Protein AF-A0A8S1KGY5-F1 (afdb_monomer_lite)

Structure (mmCIF, N/CA/C/O backbone):
data_AF-A0A8S1KGY5-F1
#
_entry.id   AF-A0A8S1KGY5-F1
#
loop_
_atom_site.group_PDB
_atom_site.id
_atom_site.type_symbol
_atom_site.label_atom_id
_atom_site.label_alt_id
_atom_site.label_comp_id
_atom_site.label_asym_id
_atom_site.label_entity_id
_atom_site.label_seq_id
_atom_site.pdbx_PDB_ins_code
_atom_site.Cartn_x
_atom_site.Cartn_y
_atom_site.Cartn_z
_atom_site.occupancy
_atom_site.B_iso_or_equiv
_atom_site.auth_seq_id
_atom_site.auth_comp_id
_atom_site.auth_asym_id
_atom_site.auth_atom_id
_atom_site.pdbx_PDB_model_num
ATOM 1 N N . MET A 1 1 ? 31.108 11.910 4.383 1.00 46.81 1 MET A N 1
ATOM 2 C CA . MET A 1 1 ? 29.979 11.055 3.967 1.00 46.81 1 MET A CA 1
ATOM 3 C C . MET A 1 1 ? 28.723 11.889 4.147 1.00 46.81 1 MET A C 1
ATOM 5 O O . MET A 1 1 ? 28.202 11.974 5.248 1.00 46.81 1 MET A O 1
ATOM 9 N N . ILE A 1 2 ? 28.372 12.668 3.127 1.00 49.44 2 ILE A N 1
ATOM 10 C CA . ILE A 1 2 ? 27.183 13.524 3.154 1.00 49.44 2 ILE A CA 1
ATOM 11 C C . ILE A 1 2 ? 26.021 12.584 2.845 1.00 49.44 2 ILE A C 1
ATOM 13 O O . ILE A 1 2 ? 26.059 11.939 1.800 1.00 49.44 2 ILE A O 1
ATOM 17 N N . LEU A 1 3 ? 25.053 12.441 3.755 1.00 56.22 3 LEU A N 1
ATOM 18 C CA . LEU A 1 3 ? 23.776 11.836 3.383 1.00 56.22 3 LEU A CA 1
ATOM 19 C C . LEU A 1 3 ? 23.214 12.698 2.248 1.00 56.22 3 LEU A C 1
ATOM 21 O O . LEU A 1 3 ? 22.918 13.874 2.463 1.00 56.22 3 LEU A O 1
ATOM 25 N N . ASP A 1 4 ? 23.129 12.143 1.044 1.00 78.19 4 ASP A N 1
ATOM 26 C CA . ASP A 1 4 ? 22.396 12.792 -0.035 1.00 78.19 4 ASP A CA 1
ATOM 27 C C . ASP A 1 4 ? 20.913 12.956 0.362 1.00 78.19 4 ASP A C 1
ATOM 29 O O . ASP A 1 4 ? 20.394 12.319 1.287 1.00 78.19 4 ASP A O 1
ATOM 33 N N . GLN A 1 5 ? 20.230 13.882 -0.308 1.00 77.81 5 GLN A N 1
ATOM 34 C CA . GLN A 1 5 ? 18.831 14.211 -0.030 1.00 77.81 5 GLN A CA 1
ATOM 35 C C . GLN A 1 5 ? 17.913 12.976 -0.102 1.00 77.81 5 GLN A C 1
ATOM 37 O O . GLN A 1 5 ? 16.946 12.882 0.653 1.00 77.81 5 GLN A O 1
ATOM 42 N N . GLU A 1 6 ? 18.237 12.016 -0.968 1.00 78.62 6 GLU A N 1
ATOM 43 C CA . GLU A 1 6 ? 17.490 10.771 -1.149 1.00 78.62 6 GLU A CA 1
ATOM 44 C C . GLU A 1 6 ? 17.555 9.882 0.106 1.00 78.62 6 GLU A C 1
ATOM 46 O O . GLU A 1 6 ? 16.520 9.417 0.596 1.00 78.62 6 GLU A O 1
ATOM 51 N N . ASN A 1 7 ? 18.744 9.719 0.692 1.00 79.44 7 ASN A N 1
ATOM 52 C CA . ASN A 1 7 ? 18.941 8.971 1.932 1.00 79.44 7 ASN A CA 1
ATOM 53 C C . ASN A 1 7 ? 18.272 9.646 3.140 1.00 79.44 7 ASN A C 1
ATOM 55 O O . ASN A 1 7 ? 17.769 8.956 4.029 1.00 79.44 7 ASN A O 1
ATOM 59 N N . LEU A 1 8 ? 18.218 10.984 3.174 1.00 84.62 8 LEU A N 1
ATOM 60 C CA . LEU A 1 8 ? 17.507 11.721 4.228 1.00 84.62 8 LEU A CA 1
ATOM 61 C C . LEU A 1 8 ? 15.996 11.484 4.179 1.00 84.62 8 LEU A C 1
ATOM 63 O O . LEU A 1 8 ? 15.374 11.334 5.231 1.00 84.62 8 LEU A O 1
ATOM 67 N N . ILE A 1 9 ? 15.408 11.421 2.981 1.00 84.62 9 ILE A N 1
ATOM 68 C CA . ILE A 1 9 ? 13.977 11.136 2.819 1.00 84.62 9 ILE A CA 1
ATOM 69 C C . ILE A 1 9 ? 13.676 9.719 3.307 1.00 84.62 9 ILE A C 1
ATOM 71 O O . ILE A 1 9 ? 12.795 9.546 4.145 1.00 84.62 9 ILE A O 1
ATOM 75 N N . ILE A 1 10 ? 14.440 8.715 2.868 1.00 85.69 10 ILE A N 1
ATOM 76 C CA . ILE A 1 10 ? 14.255 7.329 3.332 1.00 85.69 10 ILE A CA 1
ATOM 77 C C . ILE A 1 10 ? 14.367 7.256 4.856 1.00 85.69 10 ILE A C 1
ATOM 79 O O . ILE A 1 10 ? 13.501 6.681 5.517 1.00 85.69 10 ILE A O 1
ATOM 83 N N . LEU A 1 11 ? 15.396 7.886 5.431 1.00 86.06 11 LEU A N 1
ATOM 84 C CA . LEU A 1 11 ? 15.586 7.927 6.876 1.00 86.06 11 LEU A CA 1
ATOM 85 C C . LEU A 1 11 ? 14.394 8.580 7.588 1.00 86.06 11 LEU A C 1
ATOM 87 O O . LEU A 1 11 ? 13.951 8.063 8.611 1.00 86.06 11 LEU A O 1
ATOM 91 N N . ALA A 1 12 ? 13.833 9.664 7.047 1.00 87.81 12 ALA A N 1
ATOM 92 C CA . ALA A 1 12 ? 12.642 10.296 7.604 1.00 87.81 12 ALA A CA 1
ATOM 93 C C . ALA A 1 12 ? 11.444 9.332 7.625 1.00 87.81 12 ALA A C 1
ATOM 95 O O . ALA A 1 12 ? 10.772 9.226 8.649 1.00 87.81 12 ALA A O 1
ATOM 96 N N . PHE A 1 13 ? 11.213 8.565 6.556 1.00 89.06 13 PHE A N 1
ATOM 97 C CA . PHE A 1 13 ? 10.141 7.560 6.512 1.00 89.06 13 PHE A CA 1
ATOM 98 C C . PHE A 1 13 ? 10.373 6.408 7.499 1.00 89.06 13 PHE A C 1
ATOM 100 O O . PHE A 1 13 ? 9.427 5.967 8.163 1.00 89.06 13 PHE A O 1
ATOM 107 N N . ILE A 1 14 ? 11.623 5.966 7.676 1.00 88.56 14 ILE A N 1
ATOM 108 C CA . ILE A 1 14 ? 11.993 4.998 8.721 1.00 88.56 14 ILE A CA 1
ATOM 109 C C . ILE A 1 14 ? 11.666 5.572 10.101 1.00 88.56 14 ILE A C 1
ATOM 111 O O . ILE A 1 14 ? 10.956 4.933 10.876 1.00 88.56 14 ILE A O 1
ATOM 115 N N . VAL A 1 15 ? 12.121 6.790 10.400 1.00 89.06 15 VAL A N 1
ATOM 116 C CA . VAL A 1 15 ? 11.892 7.453 11.692 1.00 89.06 15 VAL A CA 1
ATOM 117 C C . VAL A 1 15 ? 10.399 7.642 11.961 1.00 89.06 15 VAL A C 1
ATOM 119 O O . VAL A 1 15 ? 9.935 7.312 13.051 1.00 89.06 15 VAL A O 1
ATOM 122 N N . VAL A 1 16 ? 9.621 8.093 10.973 1.00 87.50 16 VAL A N 1
ATOM 123 C CA . VAL A 1 16 ? 8.159 8.206 11.090 1.00 87.50 16 VAL A CA 1
ATOM 124 C C . VAL A 1 16 ? 7.535 6.836 11.371 1.00 87.50 16 VAL A C 1
ATOM 126 O O . VAL A 1 16 ? 6.688 6.717 12.254 1.00 87.50 16 VAL A O 1
ATOM 129 N N . SER A 1 17 ? 7.995 5.776 10.701 1.00 87.62 17 SER A N 1
ATOM 130 C CA . SER A 1 17 ? 7.499 4.409 10.915 1.00 87.62 17 SER A CA 1
ATOM 131 C C . SER A 1 17 ? 7.758 3.892 12.333 1.00 87.62 17 SER A C 1
ATOM 133 O O . SER A 1 17 ? 6.934 3.144 12.866 1.00 87.62 17 SER A O 1
ATOM 135 N N . LEU A 1 18 ? 8.843 4.325 12.990 1.00 88.75 18 LEU A N 1
ATOM 136 C CA . LEU A 1 18 ? 9.148 3.939 14.374 1.00 88.75 18 LEU A CA 1
ATOM 137 C C . LEU A 1 18 ? 8.058 4.375 15.364 1.00 88.75 18 LEU A C 1
ATOM 139 O O . LEU A 1 18 ? 7.799 3.664 16.338 1.00 88.75 18 LEU A O 1
ATOM 143 N N . PHE A 1 19 ? 7.340 5.469 15.086 1.00 87.06 19 PHE A N 1
ATOM 144 C CA . PHE A 1 19 ? 6.196 5.884 15.904 1.00 87.06 19 PHE A CA 1
ATOM 145 C C . PHE A 1 19 ? 5.045 4.872 15.870 1.00 87.06 19 PHE A C 1
ATOM 147 O O . PHE A 1 19 ? 4.219 4.864 16.787 1.00 87.06 19 PHE A O 1
ATOM 154 N N . PHE A 1 20 ? 4.998 3.991 14.867 1.00 88.06 20 PHE A N 1
ATOM 155 C CA . PHE A 1 20 ? 3.892 3.071 14.618 1.00 88.06 20 PHE A CA 1
ATOM 156 C C . PHE A 1 20 ? 4.204 1.595 14.923 1.00 88.06 20 PHE A C 1
ATOM 158 O O . PHE A 1 20 ? 3.299 0.774 14.806 1.00 88.06 20 PHE A O 1
ATOM 165 N N . VAL A 1 21 ? 5.409 1.246 15.392 1.00 84.25 21 VAL A N 1
ATOM 166 C CA . VAL A 1 21 ? 5.879 -0.152 15.569 1.00 84.25 21 VAL A CA 1
ATOM 167 C C . VAL A 1 21 ? 5.030 -1.001 16.527 1.00 84.25 21 VAL A C 1
ATOM 169 O O . VAL A 1 21 ? 4.970 -2.214 16.371 1.00 84.25 21 VAL A O 1
ATOM 172 N N . LYS A 1 22 ? 4.350 -0.404 17.514 1.00 88.38 22 LYS A N 1
ATOM 173 C CA . LYS A 1 22 ? 3.515 -1.128 18.497 1.00 88.38 22 LYS A CA 1
ATOM 174 C C . LYS A 1 22 ? 2.028 -1.050 18.143 1.00 88.38 22 LYS A C 1
ATOM 176 O O . LYS A 1 22 ? 1.241 -0.407 18.839 1.00 88.38 22 LYS A O 1
ATOM 181 N N . GLY A 1 23 ? 1.672 -1.669 17.026 1.00 88.62 23 GLY A N 1
ATOM 182 C CA . GLY A 1 23 ? 0.314 -1.727 16.499 1.00 88.62 23 GLY A CA 1
ATOM 183 C C . GLY A 1 23 ? -0.610 -2.714 17.223 1.00 88.62 23 GLY A C 1
ATOM 184 O O . GLY A 1 23 ? -0.150 -3.768 17.661 1.00 88.62 23 GLY A O 1
ATOM 185 N N . PRO A 1 24 ? -1.921 -2.417 17.328 1.00 93.38 24 PRO A N 1
ATOM 186 C CA . PRO A 1 24 ? -2.897 -3.281 17.995 1.00 93.38 24 PRO A CA 1
ATOM 187 C C . PRO A 1 24 ? -3.320 -4.522 17.189 1.00 93.38 24 PRO A C 1
ATOM 189 O O . PRO A 1 24 ? -3.939 -5.415 17.760 1.00 93.38 24 PRO A O 1
ATOM 192 N N . SER A 1 25 ? -3.071 -4.580 15.875 1.00 94.19 25 SER A N 1
ATOM 193 C CA . SER A 1 25 ? -3.550 -5.673 15.015 1.00 94.19 25 SER A CA 1
ATOM 194 C C . SER A 1 25 ? -2.798 -5.758 13.683 1.00 94.19 25 SER A C 1
ATOM 196 O O . SER A 1 25 ? -2.134 -4.811 13.269 1.00 94.19 25 SER A O 1
ATOM 198 N N . ILE A 1 26 ? -2.955 -6.876 12.964 1.00 94.75 26 ILE A N 1
ATOM 199 C CA . ILE A 1 26 ? -2.437 -7.040 11.592 1.00 94.75 26 ILE A CA 1
ATOM 200 C C . ILE A 1 26 ? -3.061 -6.010 10.637 1.00 94.75 26 ILE A C 1
ATOM 202 O O . ILE A 1 26 ? -2.356 -5.421 9.824 1.00 94.75 26 ILE A O 1
ATOM 206 N N . SER A 1 27 ? -4.363 -5.740 10.786 1.00 96.50 27 SER A N 1
ATOM 207 C CA . SER A 1 27 ? -5.077 -4.694 10.036 1.00 96.50 27 SER A CA 1
ATOM 208 C C . SER A 1 27 ? -4.398 -3.330 10.185 1.00 96.50 27 SER A C 1
ATOM 210 O O . SER A 1 27 ? -4.158 -2.646 9.196 1.00 96.50 27 SER A O 1
ATOM 212 N N . TYR A 1 28 ? -3.990 -2.970 11.402 1.00 97.31 28 TYR A N 1
ATOM 213 C CA . TYR A 1 28 ? -3.259 -1.729 11.636 1.00 97.31 28 TYR A CA 1
ATOM 214 C C . TYR A 1 28 ? -1.941 -1.666 10.856 1.00 97.31 28 TYR A C 1
ATOM 216 O O . TYR A 1 28 ? -1.643 -0.642 10.244 1.00 97.31 28 TYR A O 1
ATOM 224 N N . TYR A 1 29 ? -1.159 -2.750 10.837 1.00 96.62 29 TYR A N 1
ATOM 225 C CA . TYR A 1 29 ? 0.107 -2.759 10.102 1.00 96.62 29 TYR A CA 1
ATOM 226 C C . TYR A 1 29 ? -0.107 -2.711 8.590 1.00 96.62 29 TYR A C 1
ATOM 228 O O . TYR A 1 29 ? 0.658 -2.035 7.908 1.00 96.62 29 TYR A O 1
ATOM 236 N N . TRP A 1 30 ? -1.170 -3.343 8.075 1.00 97.69 30 TRP A N 1
ATOM 237 C CA . TRP A 1 30 ? -1.567 -3.212 6.671 1.00 97.69 30 TRP A CA 1
ATOM 238 C C . TRP A 1 30 ? -1.760 -1.743 6.288 1.00 97.69 30 TRP A C 1
ATOM 240 O O . TRP A 1 30 ? -1.153 -1.278 5.325 1.00 97.69 30 TRP A O 1
ATOM 250 N N . PHE A 1 31 ? -2.543 -0.998 7.073 1.00 98.19 31 PHE A N 1
ATOM 251 C CA . PHE A 1 31 ? -2.793 0.418 6.813 1.00 98.19 31 PHE A CA 1
ATOM 252 C C . PHE A 1 31 ? -1.550 1.292 7.028 1.00 98.19 31 PHE A C 1
ATOM 254 O O . PHE A 1 31 ? -1.323 2.214 6.256 1.00 98.19 31 PHE A O 1
ATOM 261 N N . ILE A 1 32 ? -0.690 1.003 8.006 1.00 97.25 32 ILE A N 1
ATOM 262 C CA . ILE A 1 32 ? 0.557 1.767 8.179 1.00 97.25 32 ILE A CA 1
ATOM 263 C C . ILE A 1 32 ? 1.530 1.554 7.020 1.00 97.25 32 ILE A C 1
ATOM 265 O O . ILE A 1 32 ? 2.057 2.531 6.490 1.00 97.25 32 ILE A O 1
ATOM 269 N N . ILE A 1 33 ? 1.753 0.304 6.610 1.00 96.31 33 ILE A N 1
ATOM 270 C CA . ILE A 1 33 ? 2.662 -0.010 5.503 1.00 96.31 33 ILE A CA 1
ATOM 271 C C . ILE A 1 33 ? 2.128 0.604 4.209 1.00 96.31 33 ILE A C 1
ATOM 273 O O . ILE A 1 33 ? 2.868 1.305 3.524 1.00 96.31 33 ILE A O 1
ATOM 277 N N . ASN A 1 34 ? 0.838 0.424 3.914 1.00 98.00 34 ASN A N 1
ATOM 278 C CA . ASN A 1 34 ? 0.235 1.011 2.721 1.00 9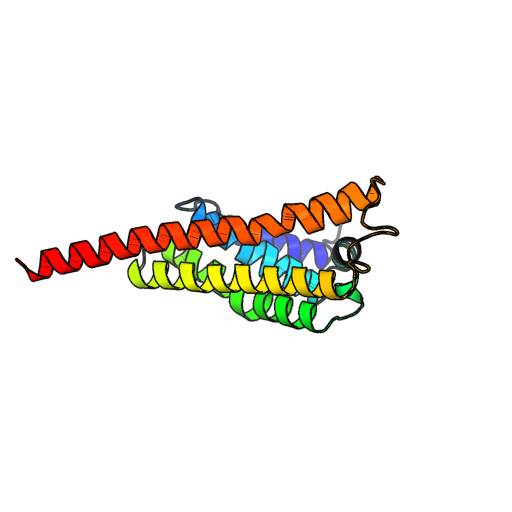8.00 34 ASN A CA 1
ATOM 279 C C . ASN A 1 34 ? 0.242 2.537 2.756 1.00 98.00 34 ASN A C 1
ATOM 281 O O . ASN A 1 34 ? 0.581 3.170 1.767 1.00 98.00 34 ASN A O 1
ATOM 285 N N . GLY A 1 35 ? -0.090 3.129 3.902 1.00 97.75 35 GLY A N 1
ATOM 286 C CA . GLY A 1 35 ? -0.147 4.573 4.050 1.00 97.75 35 GLY A CA 1
ATOM 287 C C . GLY A 1 35 ? 1.211 5.235 3.852 1.00 97.75 35 GLY A C 1
ATOM 288 O O . GLY A 1 35 ? 1.345 6.135 3.035 1.00 97.75 35 GLY A O 1
ATOM 289 N N . ILE A 1 36 ? 2.220 4.784 4.598 1.00 96.38 36 ILE A N 1
ATOM 290 C CA . ILE A 1 36 ? 3.535 5.429 4.640 1.00 96.38 36 ILE A CA 1
ATOM 291 C C . ILE A 1 36 ? 4.402 4.989 3.457 1.00 96.38 36 ILE A C 1
ATOM 293 O O . ILE A 1 36 ? 4.924 5.830 2.730 1.00 96.38 36 ILE A O 1
ATOM 297 N N . TRP A 1 37 ? 4.571 3.681 3.269 1.00 96.00 37 TRP A N 1
ATOM 298 C CA . TRP A 1 37 ? 5.581 3.150 2.355 1.00 96.00 37 TRP A CA 1
ATOM 299 C C . TRP A 1 37 ? 5.071 2.971 0.935 1.00 96.00 37 TRP A C 1
ATOM 301 O O . TRP A 1 37 ? 5.799 3.281 0.004 1.00 96.00 37 TRP A O 1
ATOM 311 N N . ILE A 1 38 ? 3.845 2.488 0.757 1.00 97.00 38 ILE A N 1
ATOM 312 C CA . ILE A 1 38 ? 3.328 2.198 -0.584 1.00 97.00 38 ILE A CA 1
ATOM 313 C C . ILE A 1 38 ? 2.776 3.478 -1.215 1.00 97.00 38 ILE A C 1
ATOM 315 O O . ILE A 1 38 ? 3.434 4.080 -2.051 1.00 97.00 38 ILE A O 1
ATOM 319 N N . HIS A 1 39 ? 1.644 3.976 -0.721 1.00 97.88 39 HIS A N 1
ATOM 320 C CA . HIS A 1 39 ? 0.898 5.058 -1.360 1.00 97.88 39 HIS A CA 1
ATOM 321 C C . HIS A 1 39 ? 1.618 6.410 -1.330 1.00 97.88 39 HIS A C 1
ATOM 323 O O . HIS A 1 39 ? 1.656 7.117 -2.335 1.00 97.88 39 HIS A O 1
ATOM 329 N N . ILE A 1 40 ? 2.189 6.796 -0.182 1.00 97.69 40 ILE A N 1
ATOM 330 C CA . ILE A 1 40 ? 2.905 8.074 -0.090 1.00 97.69 40 ILE A CA 1
ATOM 331 C C . ILE A 1 40 ? 4.297 7.928 -0.693 1.00 97.69 40 ILE A C 1
ATOM 333 O O . ILE A 1 40 ? 4.625 8.668 -1.613 1.00 97.69 40 ILE A O 1
ATOM 337 N N . TYR A 1 41 ? 5.127 7.013 -0.187 1.00 95.94 41 TYR A N 1
ATOM 338 C CA . TYR A 1 41 ? 6.526 6.963 -0.603 1.00 95.94 41 TYR A CA 1
ATOM 339 C C . TYR A 1 41 ? 6.728 6.373 -2.003 1.00 95.94 41 TYR A C 1
ATOM 341 O O . TYR A 1 41 ? 7.237 7.080 -2.870 1.00 95.94 41 TYR A O 1
ATOM 349 N N . LEU A 1 42 ? 6.356 5.110 -2.235 1.00 95.25 42 LEU A N 1
ATOM 350 C CA . LEU A 1 42 ? 6.636 4.428 -3.502 1.00 95.25 42 LEU A CA 1
ATOM 351 C C . LEU A 1 42 ? 5.771 4.950 -4.655 1.00 95.25 42 LEU A C 1
ATOM 353 O O . LEU A 1 42 ? 6.318 5.396 -5.655 1.00 95.25 42 LEU A O 1
ATOM 357 N N . ASP A 1 43 ? 4.450 4.970 -4.526 1.00 96.12 43 ASP A N 1
ATOM 358 C CA . ASP A 1 43 ? 3.562 5.393 -5.615 1.00 96.12 43 ASP A CA 1
ATOM 359 C C . ASP A 1 43 ? 3.606 6.905 -5.829 1.00 96.12 43 ASP A C 1
ATOM 361 O O . ASP A 1 43 ? 3.822 7.383 -6.944 1.00 96.12 43 ASP A O 1
ATOM 365 N N . GLY A 1 44 ? 3.459 7.670 -4.749 1.00 96.38 44 GLY A N 1
ATOM 366 C CA . GLY A 1 44 ? 3.425 9.123 -4.802 1.00 96.38 44 GLY A CA 1
ATOM 367 C C . GLY A 1 44 ? 4.794 9.766 -5.018 1.00 96.38 44 GLY A C 1
ATOM 368 O O . GLY A 1 44 ? 5.047 10.385 -6.048 1.00 96.38 44 GLY A O 1
ATOM 369 N N . LEU A 1 45 ? 5.697 9.678 -4.042 1.00 95.00 45 LEU A N 1
ATOM 370 C CA . LEU A 1 45 ? 6.948 10.440 -4.091 1.00 95.00 45 LEU A CA 1
ATOM 371 C C . LEU A 1 45 ? 7.955 9.859 -5.092 1.00 95.00 45 LEU A C 1
ATOM 373 O O . LEU A 1 45 ? 8.620 10.623 -5.792 1.00 95.00 45 LEU A O 1
ATOM 377 N N . VAL A 1 46 ? 8.075 8.532 -5.175 1.00 94.56 46 VAL A N 1
ATOM 378 C CA . VAL A 1 46 ? 8.972 7.866 -6.129 1.00 94.56 46 VAL A CA 1
ATOM 379 C C . VAL A 1 46 ? 8.321 7.774 -7.506 1.00 94.56 46 VAL A C 1
ATOM 381 O O . VAL A 1 46 ? 8.887 8.302 -8.456 1.00 94.56 46 VAL A O 1
ATOM 384 N N . GLY A 1 47 ? 7.151 7.151 -7.629 1.00 94.88 47 GLY A N 1
ATOM 385 C CA . GLY A 1 47 ? 6.489 6.899 -8.908 1.00 94.88 47 GLY A CA 1
ATOM 386 C C . GLY A 1 47 ? 6.013 8.176 -9.596 1.00 94.88 47 GLY A C 1
ATOM 387 O O . GLY A 1 47 ? 6.430 8.472 -10.716 1.00 94.88 47 GLY A O 1
ATOM 388 N N . LEU A 1 48 ? 5.164 8.955 -8.923 1.00 95.69 48 LEU A N 1
ATOM 389 C CA . LEU A 1 48 ? 4.541 10.150 -9.494 1.00 95.69 48 LEU A CA 1
ATOM 390 C C . LEU A 1 48 ? 5.473 11.375 -9.475 1.00 95.69 48 LEU A C 1
ATOM 392 O O . LEU A 1 48 ? 5.582 12.083 -10.478 1.00 95.69 48 LEU A O 1
ATOM 396 N N . CYS A 1 49 ? 6.150 11.646 -8.355 1.00 94.81 49 CYS A N 1
ATOM 397 C CA . CYS A 1 49 ? 6.984 12.844 -8.188 1.00 94.81 49 CYS A CA 1
ATOM 398 C C . CYS A 1 49 ? 8.466 12.646 -8.540 1.00 94.81 49 CYS A C 1
ATOM 400 O O . CYS A 1 49 ? 9.192 13.637 -8.618 1.00 94.81 49 CYS A O 1
ATOM 402 N N . GLN A 1 50 ? 8.927 11.407 -8.753 1.00 93.31 50 GLN A N 1
ATOM 403 C CA . GLN A 1 50 ? 10.311 11.087 -9.138 1.00 93.31 50 GLN A CA 1
ATOM 404 C C . GLN A 1 50 ? 11.378 11.626 -8.163 1.00 93.31 50 GLN A C 1
ATOM 406 O O . GLN A 1 50 ? 12.492 11.964 -8.564 1.00 93.31 50 GLN A O 1
ATOM 411 N N . MET A 1 51 ? 11.055 11.719 -6.866 1.00 88.88 51 MET A N 1
ATOM 412 C CA . MET A 1 51 ? 11.923 12.342 -5.854 1.00 88.88 51 MET A CA 1
ATOM 413 C C . MET A 1 51 ? 13.204 11.557 -5.544 1.00 88.88 51 MET A C 1
ATOM 415 O O . MET A 1 51 ? 14.145 12.135 -5.004 1.00 88.88 51 MET A O 1
ATOM 419 N N . ASN A 1 52 ? 13.249 10.264 -5.868 1.00 88.75 52 ASN A N 1
ATOM 420 C CA . ASN A 1 52 ? 14.443 9.429 -5.767 1.00 88.75 52 ASN A CA 1
ATOM 421 C C . ASN A 1 52 ? 14.715 8.812 -7.140 1.00 88.75 52 ASN A C 1
ATOM 423 O O . ASN A 1 52 ? 13.957 7.953 -7.593 1.00 88.75 52 ASN A O 1
ATOM 427 N N . LYS A 1 53 ? 15.778 9.260 -7.816 1.00 89.88 53 LYS A N 1
ATOM 428 C CA . LYS A 1 53 ? 16.037 8.888 -9.218 1.00 89.88 53 LYS A CA 1
ATOM 429 C C . LYS A 1 53 ? 16.424 7.425 -9.361 1.00 89.88 53 LYS A C 1
ATOM 431 O O . LYS A 1 53 ? 16.035 6.774 -10.334 1.00 89.88 53 LYS A O 1
ATOM 436 N N . TRP A 1 54 ? 17.190 6.910 -8.403 1.00 90.81 54 TRP A N 1
ATOM 437 C CA . TRP A 1 54 ? 17.610 5.516 -8.419 1.00 90.81 54 TRP A CA 1
ATOM 438 C C . TRP A 1 54 ? 16.406 4.587 -8.240 1.00 90.81 54 TRP A C 1
ATOM 440 O O . TRP A 1 54 ? 16.180 3.719 -9.085 1.00 90.81 54 TRP A O 1
ATOM 450 N N . LEU A 1 55 ? 15.579 4.823 -7.216 1.00 92.06 55 LEU A N 1
ATOM 451 C CA . LEU A 1 55 ? 14.350 4.059 -6.994 1.00 92.06 55 LEU A CA 1
ATOM 452 C C . LEU A 1 55 ? 13.374 4.220 -8.152 1.00 92.06 55 LEU A C 1
ATOM 454 O O . LEU A 1 55 ? 12.822 3.220 -8.585 1.00 92.06 55 LEU A O 1
ATOM 458 N N . PHE A 1 56 ? 13.202 5.426 -8.697 1.00 95.06 56 PHE A N 1
ATOM 459 C CA . PHE A 1 56 ? 12.337 5.642 -9.857 1.00 95.06 56 PHE A CA 1
ATOM 460 C C . PHE A 1 56 ? 12.791 4.816 -11.066 1.00 95.06 56 PHE A C 1
ATOM 462 O O . PHE A 1 56 ? 11.963 4.230 -11.759 1.00 95.06 56 PHE A O 1
ATOM 469 N N . THR A 1 57 ? 14.104 4.700 -11.286 1.00 94.94 57 THR A N 1
ATOM 470 C CA . THR A 1 57 ? 14.657 3.852 -12.352 1.00 94.94 57 THR A CA 1
ATOM 471 C C . THR A 1 57 ? 14.313 2.382 -12.122 1.00 94.94 57 THR A C 1
ATOM 473 O O . THR A 1 57 ? 13.931 1.700 -13.066 1.00 94.94 57 THR A O 1
ATOM 476 N N . GLN A 1 58 ? 14.407 1.892 -10.880 1.00 93.38 58 GLN A N 1
ATOM 477 C CA . GLN A 1 58 ? 14.000 0.520 -10.550 1.00 93.38 58 GLN A CA 1
ATOM 478 C C . GLN A 1 58 ? 12.482 0.333 -10.690 1.00 93.38 58 GLN A C 1
ATOM 480 O O . GLN A 1 58 ? 12.035 -0.664 -11.246 1.00 93.38 58 GLN A O 1
ATOM 485 N N . TYR A 1 59 ? 11.689 1.311 -10.248 1.00 91.94 59 TYR A N 1
ATOM 486 C CA . TYR A 1 59 ? 10.227 1.289 -10.334 1.00 91.94 59 TYR A CA 1
ATOM 487 C C . TYR A 1 59 ? 9.753 1.252 -11.790 1.00 91.94 59 TYR A C 1
ATOM 489 O O . TYR A 1 59 ? 8.874 0.473 -12.140 1.00 91.94 59 TYR A O 1
ATOM 497 N N . SER A 1 60 ? 10.428 2.001 -12.663 1.00 94.75 60 SER A N 1
ATOM 498 C CA . SER A 1 60 ? 10.163 2.032 -14.106 1.00 94.75 60 SER A CA 1
ATOM 499 C C . SER A 1 60 ? 10.459 0.703 -14.809 1.00 94.75 60 SER A C 1
ATOM 501 O O . SER A 1 60 ? 9.973 0.479 -15.911 1.00 94.75 60 SER A O 1
ATOM 503 N N . GLN A 1 61 ? 11.262 -0.183 -14.205 1.00 94.12 61 GLN A N 1
ATOM 504 C CA . GLN A 1 61 ? 11.469 -1.537 -14.736 1.00 94.12 61 GLN A CA 1
ATOM 505 C C . GLN A 1 61 ? 10.305 -2.471 -14.403 1.00 94.12 61 GLN A C 1
ATOM 507 O O . GLN A 1 61 ? 10.074 -3.422 -15.149 1.00 94.12 61 GLN A O 1
ATOM 512 N N . LEU A 1 62 ? 9.594 -2.205 -13.300 1.00 93.69 62 LEU A N 1
ATOM 513 C CA . LEU A 1 62 ? 8.384 -2.938 -12.924 1.00 93.69 62 LEU A CA 1
ATOM 514 C C . LEU A 1 62 ? 7.224 -2.580 -13.856 1.00 93.69 62 LEU A C 1
ATOM 516 O O . LEU A 1 62 ? 6.408 -3.442 -14.174 1.00 93.69 62 LEU A O 1
ATOM 520 N N . ASP A 1 63 ? 7.161 -1.314 -14.271 1.00 95.19 63 ASP A N 1
ATOM 521 C CA . ASP A 1 63 ? 6.106 -0.794 -15.128 1.00 9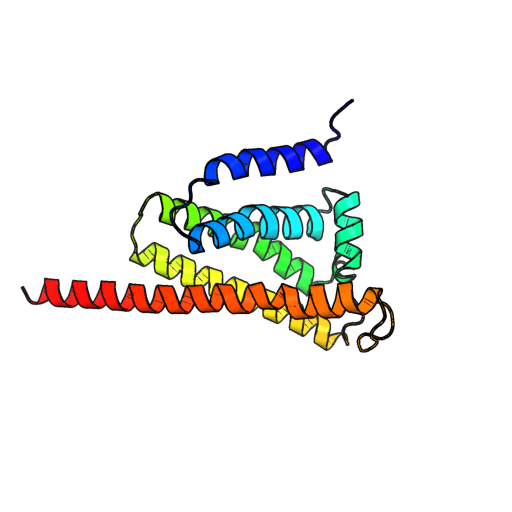5.19 63 ASP A CA 1
ATOM 522 C C . ASP A 1 63 ? 6.558 0.464 -15.891 1.00 95.19 63 ASP A C 1
ATOM 524 O O . ASP A 1 63 ? 6.823 1.522 -15.308 1.00 95.19 63 ASP A O 1
ATOM 528 N N . ALA A 1 64 ? 6.614 0.359 -17.218 1.00 95.62 64 ALA A N 1
ATOM 529 C CA . ALA A 1 64 ? 7.036 1.427 -18.118 1.00 95.62 64 ALA A CA 1
ATOM 530 C C . ALA A 1 64 ? 6.017 2.577 -18.231 1.00 95.62 64 ALA A C 1
ATOM 532 O O . ALA A 1 64 ? 6.352 3.651 -18.733 1.00 95.62 64 ALA A O 1
ATOM 533 N N . ARG A 1 65 ? 4.799 2.428 -17.694 1.00 96.38 65 ARG A N 1
ATOM 534 C CA . ARG A 1 65 ? 3.787 3.500 -17.688 1.00 96.38 65 ARG A CA 1
ATOM 535 C C . ARG A 1 65 ? 4.169 4.686 -16.805 1.00 96.38 65 ARG A C 1
ATOM 537 O O . ARG A 1 65 ? 3.729 5.806 -17.071 1.00 96.38 65 ARG A O 1
ATOM 544 N N . TYR A 1 66 ? 5.001 4.474 -15.780 1.00 95.38 66 TYR A N 1
ATOM 545 C CA . TYR A 1 66 ? 5.492 5.546 -14.904 1.00 95.38 66 TYR A CA 1
ATOM 546 C C . TYR A 1 66 ? 6.313 6.605 -15.663 1.00 95.38 66 TYR A C 1
ATOM 548 O O . TYR A 1 66 ? 5.945 7.784 -15.614 1.00 95.38 66 TYR A O 1
ATOM 556 N N . PRO A 1 67 ? 7.395 6.252 -16.390 1.00 95.94 67 PRO A N 1
ATOM 557 C CA . PRO A 1 67 ? 8.133 7.228 -17.191 1.00 95.94 67 PRO A CA 1
ATOM 558 C C . PRO A 1 67 ? 7.321 7.766 -18.374 1.00 95.94 67 PRO A C 1
ATOM 560 O O . PRO A 1 67 ? 7.497 8.932 -18.731 1.00 95.94 67 PRO A O 1
ATOM 563 N N . GLU A 1 68 ? 6.402 6.975 -18.937 1.00 94.88 68 GLU A N 1
ATOM 564 C CA . GLU A 1 68 ? 5.494 7.418 -20.006 1.00 94.88 68 GLU A CA 1
ATOM 565 C C . GLU A 1 68 ? 4.411 8.392 -19.538 1.00 94.88 68 GLU A C 1
ATOM 567 O O . GLU A 1 68 ? 3.749 9.013 -20.372 1.00 94.88 68 GLU A O 1
ATOM 572 N N . LYS A 1 69 ? 4.240 8.561 -18.221 1.00 93.12 69 LYS A N 1
ATOM 573 C CA . LYS A 1 69 ? 3.192 9.409 -17.647 1.00 93.12 69 LYS A CA 1
ATOM 574 C C . LYS A 1 69 ? 1.802 9.007 -18.146 1.00 93.12 69 LYS A C 1
ATOM 576 O O . LYS A 1 69 ? 0.977 9.861 -18.476 1.00 93.12 69 LYS A O 1
ATOM 581 N N . GLU A 1 70 ? 1.547 7.701 -18.204 1.00 97.00 70 GLU A N 1
ATOM 582 C CA . GLU A 1 70 ? 0.239 7.186 -18.602 1.00 97.00 70 GLU A CA 1
ATOM 583 C C . GLU A 1 70 ? -0.839 7.700 -17.635 1.00 97.00 70 GLU A C 1
ATOM 585 O O . GLU A 1 70 ? -0.666 7.724 -16.412 1.00 97.00 70 GLU A O 1
ATOM 590 N N . LEU A 1 71 ? -1.947 8.178 -18.204 1.00 96.31 71 LEU A N 1
ATOM 591 C CA . LEU A 1 71 ? -2.938 8.962 -17.474 1.00 96.31 71 LEU A CA 1
ATOM 592 C C . LEU A 1 71 ? -3.594 8.171 -16.338 1.00 96.31 71 LEU A C 1
ATOM 594 O O . LEU A 1 71 ? -3.809 8.725 -15.261 1.00 96.31 71 LEU A O 1
ATOM 598 N N . THR A 1 72 ? -3.909 6.895 -16.558 1.00 96.19 72 THR A N 1
ATOM 599 C CA . THR A 1 72 ? -4.537 6.047 -15.539 1.00 96.19 72 THR A CA 1
ATOM 600 C C . THR A 1 72 ? -3.601 5.852 -14.353 1.00 96.19 72 THR A C 1
ATOM 602 O O . THR A 1 72 ? -4.020 6.058 -13.215 1.00 96.19 72 THR A O 1
ATOM 605 N N . VAL A 1 73 ? -2.329 5.531 -14.603 1.00 96.00 73 VAL A N 1
ATOM 606 C CA . VAL A 1 73 ? -1.306 5.384 -13.558 1.00 96.00 73 VAL A CA 1
ATOM 607 C C . VAL A 1 73 ? -1.109 6.694 -12.797 1.00 96.00 73 VAL A C 1
ATOM 609 O O . VAL A 1 73 ? -1.098 6.679 -11.568 1.00 96.00 73 VAL A O 1
ATOM 612 N N . ILE A 1 74 ? -1.044 7.843 -13.478 1.00 96.25 74 ILE A N 1
ATOM 613 C CA . ILE A 1 74 ? -0.947 9.157 -12.815 1.00 96.25 74 ILE A CA 1
ATOM 614 C C . ILE A 1 74 ? -2.156 9.440 -11.924 1.00 96.25 74 ILE A C 1
ATOM 616 O O . ILE A 1 74 ? -2.001 9.934 -10.808 1.00 96.25 74 ILE A O 1
ATOM 620 N N . VAL A 1 75 ? -3.368 9.155 -12.400 1.00 97.12 75 VAL A N 1
ATOM 621 C CA . VAL A 1 75 ? -4.586 9.407 -11.622 1.00 97.12 75 VAL A CA 1
ATOM 622 C C . VAL A 1 75 ? -4.648 8.486 -10.405 1.00 97.12 75 VAL A C 1
ATOM 624 O O . VAL A 1 75 ? -4.924 8.964 -9.306 1.00 97.12 75 VAL A O 1
ATOM 627 N N . VAL A 1 76 ? -4.360 7.192 -10.574 1.00 96.88 76 VAL A N 1
ATOM 628 C CA . VAL A 1 76 ? -4.351 6.218 -9.471 1.00 96.88 76 VAL A CA 1
ATOM 629 C C . VAL A 1 76 ? -3.319 6.614 -8.416 1.00 96.88 76 VAL A C 1
ATOM 631 O O . VAL A 1 76 ? -3.689 6.817 -7.261 1.00 96.88 76 VAL A O 1
ATOM 634 N N . THR A 1 77 ? -2.070 6.838 -8.822 1.00 96.62 77 THR A N 1
ATOM 635 C CA . THR A 1 77 ? -0.969 7.206 -7.911 1.00 96.62 77 THR A CA 1
ATOM 636 C C . THR A 1 77 ? -1.173 8.582 -7.274 1.00 96.62 77 THR A C 1
ATOM 638 O O . THR A 1 77 ? -0.816 8.806 -6.117 1.00 96.62 77 THR A O 1
ATOM 641 N N . GLY A 1 78 ? -1.837 9.504 -7.977 1.00 97.69 78 GLY A N 1
ATOM 642 C CA . GLY A 1 78 ? -2.272 10.782 -7.422 1.00 97.69 78 GLY A CA 1
ATOM 643 C C . GLY A 1 78 ? -3.297 10.607 -6.302 1.00 97.69 78 GLY A C 1
ATOM 644 O O . GLY A 1 78 ? -3.137 11.199 -5.234 1.00 97.69 78 GLY A O 1
ATOM 645 N N . ILE A 1 79 ? -4.318 9.765 -6.504 1.00 97.75 79 ILE A N 1
ATOM 646 C CA . ILE A 1 79 ? -5.307 9.422 -5.467 1.00 97.75 79 ILE A CA 1
ATOM 647 C C . ILE A 1 79 ? -4.625 8.702 -4.296 1.00 97.75 79 ILE A C 1
ATOM 649 O O . ILE A 1 79 ? -4.953 8.967 -3.137 1.00 97.75 79 ILE A O 1
ATOM 653 N N . GLU A 1 80 ? -3.664 7.822 -4.563 1.00 98.00 80 GLU A N 1
ATOM 654 C CA . GLU A 1 80 ? -2.883 7.148 -3.525 1.00 98.00 80 GLU A CA 1
ATOM 655 C C . GLU A 1 80 ? -2.126 8.152 -2.655 1.00 98.00 80 GLU A C 1
ATOM 657 O O . GLU A 1 80 ? -2.278 8.136 -1.431 1.00 98.00 80 GLU A O 1
ATOM 662 N N . LEU A 1 81 ? -1.410 9.091 -3.273 1.00 97.94 81 LEU A N 1
ATOM 663 C CA . LEU A 1 81 ? -0.636 10.105 -2.567 1.00 97.94 81 LEU A CA 1
ATOM 664 C C . LEU A 1 81 ? -1.516 11.050 -1.734 1.00 97.94 81 LEU A C 1
ATOM 666 O O . LEU A 1 81 ? -1.229 11.282 -0.558 1.00 97.94 81 LEU A O 1
ATOM 670 N N . ILE A 1 82 ? -2.574 11.616 -2.325 1.00 97.88 82 ILE A N 1
ATOM 671 C CA . ILE A 1 82 ? -3.344 12.697 -1.681 1.00 97.88 82 ILE A CA 1
ATOM 672 C C . ILE A 1 82 ? -4.473 12.188 -0.785 1.00 97.88 82 ILE A C 1
ATOM 674 O O . ILE A 1 82 ? -4.912 12.904 0.114 1.00 97.88 82 ILE A O 1
ATOM 678 N N . PHE A 1 83 ? -4.974 10.978 -1.042 1.00 97.75 83 PHE A N 1
ATOM 679 C CA . PHE A 1 83 ? -6.160 10.450 -0.378 1.00 97.75 83 PHE A CA 1
ATOM 680 C C . PHE A 1 83 ? -5.890 9.122 0.330 1.00 97.75 83 PHE A C 1
ATOM 682 O O . PHE A 1 83 ? -6.029 9.060 1.554 1.00 97.75 83 PHE A O 1
ATOM 689 N N . MET A 1 84 ? -5.495 8.059 -0.384 1.00 97.69 84 MET A N 1
ATOM 690 C CA . MET A 1 84 ? -5.401 6.727 0.238 1.00 97.69 84 MET A CA 1
ATOM 691 C C . MET A 1 84 ? -4.324 6.679 1.322 1.00 97.69 84 MET A C 1
ATOM 693 O O . MET A 1 84 ? -4.581 6.162 2.408 1.00 97.69 84 MET A O 1
ATOM 697 N N . GLY A 1 85 ? -3.154 7.265 1.068 1.00 97.88 85 GLY A N 1
ATOM 698 C CA . GLY A 1 85 ? -2.041 7.350 2.006 1.00 97.88 85 GLY A CA 1
ATOM 699 C C . GLY A 1 85 ? -2.437 7.984 3.345 1.00 97.88 85 GLY A C 1
ATOM 700 O O . GLY A 1 85 ? -2.403 7.306 4.382 1.00 97.88 85 GLY A O 1
ATOM 701 N N . PRO A 1 86 ? -2.896 9.251 3.342 1.00 98.19 86 PRO A N 1
ATOM 702 C CA . PRO A 1 86 ? -3.388 9.927 4.541 1.00 98.19 86 PRO A CA 1
ATOM 703 C C . PRO A 1 86 ? -4.525 9.179 5.249 1.00 98.19 86 PRO A C 1
ATOM 705 O O . PRO A 1 86 ? -4.526 9.069 6.478 1.00 98.19 86 PRO A O 1
ATOM 708 N N . MET A 1 87 ? -5.474 8.615 4.496 1.00 98.38 87 MET A N 1
ATOM 709 C CA . MET A 1 87 ? -6.596 7.869 5.069 1.00 98.38 87 MET A CA 1
ATOM 710 C C . MET A 1 87 ? -6.158 6.571 5.752 1.00 98.38 87 MET A C 1
ATOM 712 O O . MET A 1 87 ? -6.670 6.247 6.825 1.00 98.38 87 MET A O 1
ATOM 716 N N . CYS A 1 88 ? -5.189 5.852 5.185 1.00 98.38 88 CYS A N 1
ATOM 717 C CA . CYS A 1 88 ? -4.613 4.662 5.804 1.00 98.38 88 CYS A CA 1
ATOM 718 C C . CYS A 1 88 ? -3.935 5.007 7.142 1.00 98.38 88 CYS A C 1
ATOM 720 O O . CYS A 1 88 ? -4.184 4.352 8.158 1.00 98.38 88 CYS A O 1
ATOM 722 N N . ILE A 1 89 ? -3.153 6.091 7.185 1.00 97.88 89 ILE A N 1
ATOM 723 C CA . ILE A 1 89 ? -2.534 6.576 8.429 1.00 97.88 89 ILE A CA 1
ATOM 724 C C . ILE A 1 89 ? -3.611 6.957 9.452 1.00 97.88 89 ILE A C 1
ATOM 726 O O . ILE A 1 89 ? -3.522 6.582 10.624 1.00 97.88 89 ILE A O 1
ATOM 730 N N . TRP A 1 90 ? -4.667 7.656 9.025 1.00 98.06 90 TRP A N 1
ATOM 731 C CA . TRP A 1 90 ? -5.753 8.044 9.922 1.00 98.06 90 TRP A CA 1
ATOM 732 C C . TRP A 1 90 ? -6.492 6.833 10.501 1.00 98.06 90 TRP A C 1
ATOM 734 O O . TRP A 1 90 ? -6.725 6.782 11.711 1.00 98.06 90 TRP A O 1
ATOM 744 N N . ILE A 1 91 ? -6.804 5.829 9.678 1.00 98.19 91 ILE A N 1
ATOM 745 C CA . ILE A 1 91 ? -7.390 4.557 10.122 1.00 98.19 91 ILE A CA 1
ATOM 746 C C . ILE A 1 91 ? -6.516 3.907 11.195 1.00 98.19 91 ILE A C 1
ATOM 748 O O . ILE A 1 91 ? -7.021 3.546 12.261 1.00 98.19 91 ILE A O 1
ATOM 752 N N . ALA A 1 92 ? -5.209 3.812 10.957 1.00 97.44 92 ALA A N 1
ATOM 753 C CA . ALA A 1 92 ? -4.283 3.212 11.906 1.00 97.44 92 ALA A CA 1
ATOM 754 C C . ALA A 1 92 ? -4.242 3.978 13.243 1.00 97.44 92 ALA A C 1
ATOM 756 O O . ALA A 1 92 ? -4.315 3.372 14.318 1.00 97.44 92 ALA A O 1
ATOM 757 N N . ILE A 1 93 ? -4.217 5.315 13.203 1.00 96.69 93 ILE A N 1
ATOM 758 C CA . ILE A 1 93 ? -4.305 6.159 14.406 1.00 96.69 93 ILE A CA 1
ATOM 759 C C . ILE A 1 93 ? -5.608 5.882 15.166 1.00 96.69 93 ILE A C 1
ATOM 761 O O . ILE A 1 93 ? -5.583 5.705 16.386 1.00 96.69 93 ILE A O 1
ATOM 765 N N . ARG A 1 94 ? -6.745 5.781 14.466 1.00 97.12 94 ARG A N 1
ATOM 766 C CA . ARG A 1 94 ? -8.044 5.471 15.084 1.00 97.12 94 ARG A CA 1
ATOM 767 C C . ARG A 1 94 ? -8.073 4.090 15.731 1.00 97.12 94 ARG A C 1
ATOM 769 O O . ARG A 1 94 ? -8.598 3.964 16.838 1.00 97.12 94 ARG A O 1
ATOM 776 N N . GLN A 1 95 ? -7.505 3.076 15.075 1.00 96.31 95 GLN A N 1
ATOM 777 C CA . GLN A 1 95 ? -7.389 1.723 15.628 1.00 96.31 95 GLN A CA 1
ATOM 778 C C . GLN A 1 95 ? -6.544 1.722 16.905 1.00 96.31 95 GLN A C 1
ATOM 780 O O . GLN A 1 95 ? -6.958 1.158 17.918 1.00 96.31 95 GLN A O 1
ATOM 785 N N . ARG A 1 96 ? -5.395 2.407 16.897 1.00 96.00 96 ARG A N 1
ATOM 786 C CA . ARG A 1 96 ? -4.519 2.521 18.072 1.00 96.00 96 ARG A CA 1
ATOM 787 C C . ARG A 1 96 ? -5.181 3.268 19.226 1.00 96.00 96 ARG A C 1
ATOM 789 O O . ARG A 1 96 ? -5.075 2.837 20.370 1.00 96.00 96 ARG A O 1
ATOM 796 N N . ALA A 1 97 ? -5.883 4.356 18.925 1.00 96.06 97 ALA A N 1
ATOM 797 C CA . ALA A 1 97 ? -6.603 5.154 19.911 1.00 96.06 97 ALA A CA 1
ATOM 798 C C . ALA A 1 97 ? -7.894 4.486 20.416 1.00 96.06 97 ALA A C 1
ATOM 800 O O . ALA A 1 97 ? -8.548 5.040 21.296 1.00 96.06 97 ALA A O 1
ATOM 801 N N . LYS A 1 98 ? -8.289 3.331 19.853 1.00 94.25 98 LYS A N 1
ATOM 802 C CA . LYS A 1 98 ? -9.589 2.686 20.106 1.00 94.25 98 LYS A CA 1
ATOM 803 C C . LYS A 1 98 ? -10.756 3.674 19.943 1.00 94.25 98 LYS A C 1
ATOM 805 O O . LYS A 1 98 ? -11.694 3.693 20.737 1.00 94.25 98 LYS A O 1
ATOM 810 N N . ALA A 1 99 ? -10.667 4.527 18.921 1.00 94.12 99 ALA A N 1
ATOM 811 C CA . ALA A 1 99 ? -11.681 5.532 18.620 1.00 94.12 99 ALA A CA 1
ATOM 812 C C . ALA A 1 99 ? -13.011 4.878 18.199 1.00 94.12 99 ALA A C 1
ATOM 814 O O . ALA A 1 99 ? -13.078 3.666 18.006 1.00 94.12 99 ALA A O 1
ATOM 815 N N . ASN A 1 100 ? -14.062 5.689 18.009 1.00 93.94 100 ASN A N 1
ATOM 816 C CA . ASN A 1 100 ? -15.414 5.219 17.668 1.00 93.94 100 ASN A CA 1
ATOM 817 C C . ASN A 1 100 ? -15.392 4.059 16.639 1.00 93.94 100 ASN A C 1
ATOM 819 O O . ASN A 1 100 ? -14.963 4.294 15.501 1.00 93.94 100 ASN A O 1
ATOM 823 N N . PRO A 1 101 ? -15.847 2.847 17.024 1.00 92.94 101 PRO A N 1
ATOM 824 C CA . PRO A 1 101 ? -15.655 1.635 16.230 1.00 92.94 101 PRO A CA 1
ATOM 825 C C . PRO A 1 101 ? -16.514 1.615 14.963 1.00 92.94 101 PRO A C 1
ATOM 827 O O . PRO A 1 101 ? -16.059 1.123 13.938 1.00 92.94 101 PRO A O 1
ATOM 830 N N . LEU A 1 102 ? -17.704 2.228 14.989 1.00 94.75 102 LEU A N 1
ATOM 831 C CA . LEU A 1 102 ? -18.573 2.338 13.814 1.00 94.75 102 LEU A CA 1
ATOM 832 C C . LEU A 1 102 ? -17.892 3.149 12.706 1.00 94.75 102 LEU A C 1
ATOM 834 O O . LEU A 1 102 ? -17.782 2.680 11.578 1.00 94.75 102 LEU A O 1
ATOM 838 N N . LEU A 1 103 ? -17.402 4.348 13.034 1.00 95.62 103 LEU A N 1
ATOM 839 C CA . LEU A 1 103 ? -16.708 5.182 12.053 1.00 95.62 103 LEU A CA 1
ATOM 840 C C . LEU A 1 103 ? -15.425 4.504 11.563 1.00 95.62 103 LEU A C 1
ATOM 842 O O . LEU A 1 103 ? -15.156 4.504 10.370 1.00 95.62 103 LEU A O 1
ATOM 846 N N . THR A 1 104 ? -14.648 3.891 12.460 1.00 96.81 104 THR A N 1
ATOM 847 C CA . THR A 1 104 ? -13.419 3.182 12.075 1.00 96.81 104 THR A CA 1
ATOM 848 C C . THR A 1 104 ? -13.711 2.025 11.109 1.00 96.81 104 THR A C 1
ATOM 850 O O . THR A 1 104 ? -13.025 1.909 10.097 1.00 96.81 104 THR A O 1
ATOM 853 N N . ALA A 1 105 ? -14.758 1.230 11.352 1.00 96.69 105 ALA A N 1
ATOM 854 C CA . ALA A 1 105 ? -15.163 0.137 10.467 1.00 96.69 105 ALA A CA 1
ATOM 855 C C . ALA A 1 105 ? -15.648 0.624 9.091 1.00 96.69 105 ALA A C 1
ATOM 857 O O . ALA A 1 105 ? -15.298 0.035 8.065 1.00 96.69 105 ALA A O 1
ATOM 858 N N . LEU A 1 106 ? -16.406 1.727 9.048 1.00 97.25 106 LEU A N 1
ATOM 859 C CA . LEU A 1 106 ? -16.833 2.352 7.792 1.00 97.25 106 LEU A CA 1
ATOM 860 C C . LEU A 1 106 ? -15.641 2.879 6.987 1.00 97.25 106 LEU A C 1
ATOM 862 O O . LEU A 1 106 ? -15.570 2.644 5.784 1.00 97.25 106 LEU A O 1
ATOM 866 N N . LEU A 1 107 ? -14.683 3.538 7.647 1.00 98.06 107 LEU A N 1
ATOM 867 C CA . LEU A 1 107 ? -13.478 4.051 6.993 1.00 98.06 107 LEU A CA 1
ATOM 868 C C . LEU A 1 107 ? -12.613 2.926 6.424 1.00 98.06 107 LEU A C 1
ATOM 870 O O . LEU A 1 107 ? -12.197 3.015 5.274 1.00 98.06 107 LEU A O 1
ATOM 874 N N . ILE A 1 108 ? -12.385 1.858 7.197 1.00 98.38 108 ILE A N 1
ATOM 875 C CA . ILE A 1 108 ? -11.659 0.670 6.727 1.00 98.38 108 ILE A CA 1
ATOM 876 C C . ILE A 1 108 ? -12.350 0.086 5.493 1.00 98.38 108 ILE A C 1
ATOM 878 O O . ILE A 1 108 ? -11.694 -0.151 4.487 1.00 98.38 108 ILE A O 1
ATOM 882 N N . THR A 1 109 ? -13.674 -0.087 5.542 1.00 98.25 109 THR A N 1
ATOM 883 C CA . THR A 1 109 ? -14.449 -0.626 4.414 1.00 98.25 109 THR A CA 1
ATOM 884 C C . THR A 1 109 ? -14.303 0.248 3.169 1.00 98.25 109 THR A C 1
ATOM 886 O O . THR A 1 109 ? -14.032 -0.262 2.085 1.00 98.25 109 THR A O 1
ATOM 889 N N . PHE A 1 110 ? -14.448 1.565 3.329 1.00 98.38 110 PHE A N 1
ATOM 890 C CA . PHE A 1 110 ? -14.356 2.519 2.230 1.00 98.38 110 PHE A CA 1
ATOM 891 C C . PHE A 1 110 ? -12.962 2.536 1.596 1.00 98.38 110 PHE A C 1
ATOM 893 O O . PHE A 1 110 ? -12.833 2.353 0.390 1.00 98.38 110 PHE A O 1
ATOM 900 N N . VAL A 1 111 ? -11.911 2.700 2.403 1.00 98.56 111 VAL A N 1
ATOM 901 C CA . VAL A 1 111 ? -10.530 2.757 1.901 1.00 98.56 111 VAL A CA 1
ATOM 902 C C . VAL A 1 111 ? -10.126 1.432 1.265 1.00 98.56 111 VAL A C 1
ATOM 904 O O . VAL A 1 111 ? -9.529 1.439 0.196 1.00 98.56 111 VAL A O 1
ATOM 907 N N . SER A 1 112 ? -10.509 0.294 1.849 1.00 98.62 112 SER A N 1
ATOM 908 C CA . SER A 1 112 ? -10.253 -1.014 1.243 1.00 98.62 112 SER A CA 1
ATOM 909 C C . SER A 1 112 ? -10.971 -1.205 -0.097 1.00 98.62 112 SER A C 1
ATOM 911 O O . SER A 1 112 ? -10.400 -1.803 -1.004 1.00 98.62 112 SER A O 1
ATOM 913 N N . ALA A 1 113 ? -12.181 -0.666 -0.271 1.00 98.50 113 ALA A N 1
ATOM 914 C CA . ALA A 1 113 ? -12.861 -0.686 -1.567 1.00 98.50 113 ALA A CA 1
ATOM 915 C C . ALA A 1 113 ? -12.143 0.192 -2.607 1.00 98.50 113 ALA A C 1
ATOM 917 O O . ALA A 1 113 ? -12.007 -0.210 -3.761 1.00 98.50 113 ALA A O 1
ATOM 918 N N . VAL A 1 114 ? -11.640 1.359 -2.192 1.00 98.06 114 VAL A N 1
ATOM 919 C CA . VAL A 1 114 ? -10.847 2.252 -3.051 1.00 98.06 114 VAL A CA 1
ATOM 920 C C . VAL A 1 114 ? -9.514 1.605 -3.449 1.00 98.06 114 VAL A C 1
ATOM 922 O O . VAL A 1 114 ? -9.140 1.707 -4.613 1.00 98.06 114 VAL A O 1
ATOM 925 N N . GLN A 1 115 ? -8.847 0.881 -2.541 1.00 98.25 115 GLN A N 1
ATOM 926 C CA . GLN A 1 115 ? -7.641 0.096 -2.853 1.00 98.25 115 GLN A CA 1
ATOM 927 C C . GLN A 1 115 ? -7.928 -0.954 -3.936 1.00 98.25 115 GLN A C 1
ATOM 929 O O . GLN A 1 115 ? -7.248 -0.976 -4.957 1.00 98.25 115 GLN A O 1
ATOM 934 N N . ILE A 1 116 ? -8.992 -1.753 -3.770 1.00 98.62 116 ILE A N 1
ATOM 935 C CA . ILE A 1 116 ? -9.400 -2.757 -4.770 1.00 98.62 116 ILE A CA 1
ATOM 936 C C . ILE A 1 116 ? -9.686 -2.093 -6.117 1.00 98.62 116 ILE A C 1
ATOM 938 O O . ILE A 1 116 ? -9.205 -2.558 -7.146 1.00 98.62 116 ILE A O 1
ATOM 942 N N . MET A 1 117 ? -10.459 -1.004 -6.123 1.00 97.94 117 MET A N 1
ATOM 943 C CA . MET A 1 117 ? -10.774 -0.259 -7.341 1.00 97.94 117 MET A CA 1
ATOM 944 C C . MET A 1 117 ? -9.498 0.254 -8.026 1.00 97.94 117 MET A C 1
ATOM 946 O O . MET A 1 117 ? -9.359 0.076 -9.233 1.00 97.94 117 MET A O 1
ATOM 950 N N . GLY A 1 118 ? -8.567 0.853 -7.275 1.00 97.12 118 GLY A N 1
ATOM 951 C CA . GLY A 1 118 ? -7.281 1.330 -7.790 1.00 97.12 118 GLY A CA 1
ATOM 952 C C . GLY A 1 118 ? -6.479 0.212 -8.452 1.00 97.12 118 GLY A C 1
ATOM 953 O O . GLY A 1 118 ? -6.098 0.332 -9.615 1.00 97.12 118 GLY A O 1
ATOM 954 N N . THR A 1 119 ? -6.324 -0.921 -7.764 1.00 97.81 119 THR A N 1
ATOM 955 C CA . THR A 1 119 ? -5.612 -2.092 -8.294 1.00 97.81 119 THR A CA 1
ATOM 956 C C . THR A 1 119 ? -6.301 -2.688 -9.522 1.00 97.81 119 THR A C 1
ATOM 958 O O . THR A 1 119 ? -5.630 -3.029 -10.494 1.00 97.81 119 THR A O 1
ATOM 961 N N . VAL A 1 120 ? -7.635 -2.782 -9.534 1.00 98.06 120 VAL A N 1
ATOM 962 C CA . VAL A 1 120 ? -8.380 -3.258 -10.710 1.00 98.06 120 VAL A CA 1
ATOM 963 C C . VAL A 1 120 ? -8.174 -2.319 -11.896 1.00 98.06 120 VAL A C 1
ATOM 965 O O . VAL A 1 120 ? -7.869 -2.799 -12.983 1.00 98.06 120 VAL A O 1
ATOM 968 N N . MET A 1 121 ? -8.285 -1.000 -11.709 1.00 97.38 121 MET A N 1
ATOM 969 C CA . MET A 1 121 ? -8.031 -0.031 -12.785 1.00 97.38 121 MET A CA 1
ATOM 970 C C . MET A 1 121 ? -6.597 -0.137 -13.311 1.00 97.38 121 MET A C 1
ATOM 972 O O . MET A 1 121 ? -6.389 -0.133 -14.523 1.00 97.38 121 MET A O 1
ATOM 976 N N . PHE A 1 122 ? -5.622 -0.298 -12.414 1.00 96.06 122 PHE A N 1
ATOM 977 C CA . PHE A 1 122 ? -4.215 -0.459 -12.766 1.00 96.06 122 PHE A CA 1
ATOM 978 C C . PHE A 1 122 ? -3.960 -1.714 -13.617 1.00 96.06 122 PHE A C 1
ATOM 980 O O . PHE A 1 122 ? -3.304 -1.631 -14.660 1.00 96.06 122 PHE A O 1
ATOM 987 N N . ILE A 1 123 ? -4.515 -2.863 -13.207 1.00 96.75 123 ILE A N 1
ATOM 988 C CA . ILE A 1 123 ? -4.375 -4.142 -13.920 1.00 96.75 123 ILE A CA 1
ATOM 989 C C . ILE A 1 123 ? -5.123 -4.112 -15.254 1.00 96.75 123 ILE A C 1
ATOM 991 O O . ILE A 1 123 ? -4.572 -4.514 -16.277 1.00 96.75 123 ILE A O 1
ATOM 995 N N . VAL A 1 124 ? -6.370 -3.633 -15.262 1.00 97.50 124 VAL A N 1
ATOM 996 C CA . VAL A 1 124 ? -7.194 -3.570 -16.477 1.00 97.50 124 VAL A CA 1
ATOM 997 C C . VAL A 1 124 ? -6.559 -2.645 -17.510 1.00 97.50 124 VAL A C 1
ATOM 999 O O . VAL A 1 124 ? -6.532 -2.997 -18.682 1.00 97.50 124 VAL A O 1
ATOM 1002 N N . ASN A 1 125 ? -5.992 -1.507 -17.101 1.00 97.25 125 ASN A N 1
ATOM 1003 C CA . ASN A 1 125 ? -5.273 -0.627 -18.021 1.00 97.25 125 ASN A CA 1
ATOM 1004 C C . ASN A 1 125 ? -4.076 -1.333 -18.682 1.00 97.25 125 ASN A C 1
ATOM 1006 O O . ASN A 1 125 ? -3.917 -1.226 -19.894 1.00 97.25 125 ASN A O 1
ATOM 1010 N N . ALA A 1 126 ? -3.289 -2.107 -17.924 1.00 96.00 126 ALA A N 1
ATOM 1011 C CA . ALA A 1 126 ? -2.180 -2.875 -18.496 1.00 96.00 126 ALA A CA 1
ATOM 1012 C C . ALA A 1 126 ? -2.686 -3.954 -19.461 1.00 96.00 126 ALA A C 1
ATOM 1014 O O . ALA A 1 126 ? -2.111 -4.158 -20.525 1.00 96.00 126 ALA A O 1
ATOM 1015 N N . TRP A 1 127 ? -3.785 -4.627 -19.108 1.00 95.81 127 TRP A N 1
ATOM 1016 C CA . TRP A 1 127 ? -4.401 -5.641 -19.961 1.00 95.81 127 TRP A CA 1
ATOM 1017 C C . TRP A 1 127 ? -4.912 -5.061 -21.283 1.00 95.81 127 TRP A C 1
ATOM 1019 O O . TRP A 1 127 ? -4.673 -5.644 -22.334 1.00 95.81 127 TRP A O 1
ATOM 1029 N N . LEU A 1 128 ? -5.553 -3.888 -21.253 1.00 96.69 128 LEU A N 1
ATOM 1030 C CA . LEU A 1 128 ? -6.011 -3.182 -22.456 1.00 96.69 128 LEU A CA 1
ATOM 1031 C C . LEU A 1 128 ? -4.861 -2.711 -23.361 1.00 96.69 128 LEU A C 1
ATOM 1033 O O . LEU A 1 128 ? -5.099 -2.367 -24.516 1.00 96.69 128 LEU A O 1
ATOM 1037 N N . ARG A 1 129 ? -3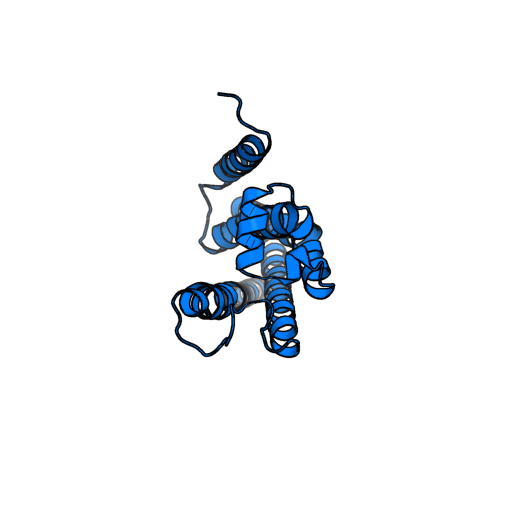.633 -2.685 -22.837 1.00 94.19 129 ARG A N 1
ATOM 1038 C CA . ARG A 1 129 ? -2.392 -2.373 -23.555 1.00 94.19 129 ARG A CA 1
ATOM 1039 C C . ARG A 1 129 ? -1.568 -3.629 -23.851 1.00 94.19 129 ARG A C 1
ATOM 1041 O O . ARG A 1 129 ? -0.362 -3.540 -24.048 1.00 94.19 129 ARG A O 1
ATOM 1048 N N . ASP A 1 130 ? -2.191 -4.807 -23.827 1.00 93.75 130 ASP A N 1
ATOM 1049 C CA . ASP A 1 130 ? -1.549 -6.101 -24.093 1.00 93.75 130 ASP A CA 1
ATOM 1050 C C . ASP A 1 130 ? -0.329 -6.399 -23.196 1.00 93.75 130 ASP A C 1
ATOM 1052 O O . ASP A 1 130 ? 0.564 -7.162 -23.565 1.00 93.75 130 ASP A O 1
ATOM 1056 N N . PHE A 1 131 ? -0.294 -5.811 -21.994 1.00 94.94 131 PHE A N 1
ATOM 1057 C CA . PHE A 1 131 ? 0.773 -5.942 -20.995 1.00 94.94 131 PHE A CA 1
ATOM 1058 C C . PHE A 1 131 ? 2.170 -5.488 -21.450 1.00 94.94 131 PHE A C 1
ATOM 1060 O O . PHE A 1 131 ? 3.152 -5.785 -20.766 1.00 94.94 131 PHE A O 1
ATOM 1067 N N . VAL A 1 132 ? 2.276 -4.742 -22.556 1.00 92.75 132 VAL A N 1
ATOM 1068 C CA . VAL A 1 132 ? 3.572 -4.333 -23.133 1.00 92.75 132 VAL A CA 1
ATOM 1069 C C . VAL A 1 132 ? 4.426 -3.509 -22.171 1.00 92.75 132 VAL A C 1
ATOM 1071 O O . VAL A 1 132 ? 5.649 -3.537 -22.261 1.00 92.75 132 VAL A O 1
ATOM 1074 N N . ASP A 1 133 ? 3.792 -2.810 -21.229 1.00 94.06 133 ASP A N 1
ATOM 1075 C CA . ASP A 1 133 ? 4.483 -1.919 -20.299 1.00 94.06 133 ASP A CA 1
ATOM 1076 C C . ASP A 1 133 ? 5.079 -2.645 -19.082 1.00 94.06 133 ASP A C 1
ATOM 1078 O O . ASP A 1 133 ? 5.951 -2.112 -18.402 1.00 94.06 133 ASP A O 1
ATOM 1082 N N . VAL A 1 134 ? 4.605 -3.856 -18.781 1.00 92.81 134 VAL A N 1
ATOM 1083 C CA . VAL A 1 134 ? 4.951 -4.604 -17.553 1.00 92.81 134 VAL A CA 1
ATOM 1084 C C . VAL A 1 134 ? 5.729 -5.885 -17.845 1.00 92.81 134 VAL A C 1
ATOM 1086 O O . VAL A 1 134 ? 6.101 -6.626 -16.934 1.00 92.81 134 VAL A O 1
ATOM 1089 N N . CYS A 1 135 ? 5.973 -6.174 -19.123 1.00 88.31 135 CYS A N 1
ATOM 1090 C CA . CYS A 1 135 ? 6.676 -7.365 -19.559 1.00 88.31 135 CYS A CA 1
ATOM 1091 C C . CYS A 1 135 ? 7.859 -7.008 -20.464 1.00 88.31 135 CYS A C 1
ATOM 1093 O O . CYS A 1 135 ? 7.836 -6.045 -21.223 1.00 88.31 135 CYS A O 1
ATOM 1095 N N . HIS A 1 136 ? 8.945 -7.771 -20.362 1.00 83.38 136 HIS A N 1
ATOM 1096 C CA . HIS A 1 136 ? 10.183 -7.498 -21.090 1.00 83.38 136 HIS A CA 1
ATOM 1097 C C . HIS A 1 136 ? 10.276 -8.470 -22.268 1.00 83.38 136 HIS A C 1
ATOM 1099 O O . HIS A 1 136 ? 10.848 -9.561 -22.170 1.00 83.38 136 HIS A O 1
ATOM 1105 N N . GLY A 1 137 ? 9.655 -8.092 -23.387 1.00 81.12 137 GLY A N 1
ATOM 1106 C CA . GLY A 1 137 ? 9.552 -8.915 -24.594 1.00 81.12 137 GLY A CA 1
ATOM 1107 C C . GLY A 1 137 ? 8.213 -9.650 -24.677 1.00 81.12 137 GLY A C 1
ATOM 1108 O O . GLY A 1 137 ? 7.162 -9.024 -24.674 1.00 81.12 137 GLY A O 1
ATOM 1109 N N . SER A 1 138 ? 8.225 -10.982 -24.785 1.00 83.75 138 SER A N 1
ATOM 1110 C CA . SER A 1 138 ? 6.983 -11.772 -24.818 1.00 83.75 138 SER A CA 1
ATOM 1111 C C . SER A 1 138 ? 6.489 -12.062 -23.401 1.00 83.75 138 SER A C 1
ATOM 1113 O O . SER A 1 138 ? 7.117 -12.849 -22.690 1.00 83.75 138 SER A O 1
ATOM 1115 N N . CYS A 1 139 ? 5.358 -11.478 -22.997 1.00 80.38 139 CYS A N 1
ATOM 1116 C CA . CYS A 1 139 ? 4.875 -11.549 -21.613 1.00 80.38 139 CYS A CA 1
ATOM 1117 C C . CYS A 1 139 ? 4.653 -12.981 -21.094 1.00 80.38 139 CYS A C 1
ATOM 1119 O O . CYS A 1 139 ? 4.907 -13.277 -19.930 1.00 80.38 139 CYS A O 1
ATOM 1121 N N . PHE A 1 140 ? 4.249 -13.903 -21.970 1.00 85.62 140 PHE A N 1
ATOM 1122 C CA . PHE A 1 140 ? 3.983 -15.302 -21.618 1.00 85.62 140 PHE A CA 1
ATOM 1123 C C . PHE A 1 140 ? 5.207 -16.219 -21.769 1.00 85.62 140 PHE A C 1
ATOM 1125 O O . PHE A 1 140 ? 5.081 -17.441 -21.707 1.00 85.62 140 PHE A O 1
ATOM 1132 N N . SER A 1 141 ? 6.399 -15.649 -21.956 1.00 86.50 141 SER A N 1
ATOM 1133 C CA . SER A 1 141 ? 7.652 -16.403 -21.903 1.00 86.50 141 SER A CA 1
ATOM 1134 C C . SER A 1 141 ? 8.168 -16.520 -20.466 1.00 86.50 141 SER A C 1
ATOM 1136 O O . SER A 1 141 ? 8.034 -15.602 -19.660 1.00 86.50 141 SER A O 1
ATOM 1138 N N . PHE A 1 142 ? 8.810 -17.643 -20.144 1.00 86.38 142 PHE A N 1
ATOM 1139 C CA . PHE A 1 142 ? 9.397 -17.903 -18.824 1.00 86.38 142 PHE A CA 1
ATOM 1140 C C . PHE A 1 142 ? 10.885 -17.531 -18.764 1.00 86.38 142 PHE A C 1
ATOM 1142 O O . PHE A 1 142 ? 11.703 -18.254 -18.198 1.00 86.38 142 PHE A O 1
ATOM 1149 N N . THR A 1 143 ? 11.263 -16.405 -19.373 1.00 92.00 143 THR A N 1
ATOM 1150 C CA . THR A 1 143 ? 12.603 -15.840 -19.167 1.00 92.00 143 THR A CA 1
ATOM 1151 C C . THR A 1 143 ? 12.732 -15.347 -17.726 1.00 92.00 143 THR A C 1
ATOM 1153 O O . THR A 1 143 ? 11.736 -14.993 -17.093 1.00 92.00 143 THR A O 1
ATOM 1156 N N . GLN A 1 144 ? 13.955 -15.276 -17.195 1.00 90.56 144 GLN A N 1
ATOM 1157 C CA . GLN A 1 144 ? 14.174 -14.803 -15.823 1.00 90.56 144 GLN A CA 1
ATOM 1158 C C . GLN A 1 144 ? 13.586 -13.401 -15.587 1.00 90.56 144 GLN A C 1
ATOM 1160 O O . GLN A 1 144 ? 13.007 -13.156 -14.530 1.00 90.56 144 GLN A O 1
ATOM 1165 N N . SER A 1 145 ? 13.669 -12.518 -16.590 1.00 90.38 145 SER A N 1
ATOM 1166 C CA . SER A 1 145 ? 13.067 -11.181 -16.527 1.00 90.38 145 SER A CA 1
ATOM 1167 C C . SER A 1 145 ? 11.545 -11.257 -16.386 1.00 90.38 145 SER A C 1
ATOM 1169 O O . SER A 1 145 ? 10.981 -10.689 -15.457 1.00 90.38 145 SER A O 1
ATOM 1171 N N . ASN A 1 146 ? 10.865 -12.026 -17.243 1.00 90.38 146 ASN A N 1
ATOM 1172 C CA . ASN A 1 146 ? 9.402 -12.107 -17.220 1.00 90.38 146 ASN A CA 1
ATOM 1173 C C . ASN A 1 146 ? 8.859 -12.876 -16.015 1.00 90.38 146 ASN A C 1
ATOM 1175 O O . ASN A 1 146 ? 7.791 -12.537 -15.510 1.00 90.38 146 ASN A O 1
ATOM 1179 N N . ILE A 1 147 ? 9.592 -13.866 -15.497 1.00 93.62 147 ILE A N 1
ATOM 1180 C CA . ILE A 1 147 ? 9.236 -14.519 -14.229 1.00 93.62 147 ILE A CA 1
ATOM 1181 C C . ILE A 1 147 ? 9.205 -13.491 -13.094 1.00 93.62 147 ILE A C 1
ATOM 1183 O O . ILE A 1 147 ? 8.279 -13.499 -12.286 1.00 93.62 147 ILE A O 1
ATOM 1187 N N . PHE A 1 148 ? 10.194 -12.598 -13.035 1.00 93.00 148 PHE A N 1
ATOM 1188 C CA . PHE A 1 148 ? 10.271 -11.604 -11.973 1.00 93.00 148 PHE A CA 1
ATOM 1189 C C . PHE A 1 148 ? 9.290 -10.440 -12.181 1.00 93.00 148 PHE A C 1
ATOM 1191 O O . PHE A 1 148 ? 8.420 -10.228 -11.340 1.00 93.00 148 PHE A O 1
ATOM 1198 N N . TYR A 1 149 ? 9.385 -9.708 -13.294 1.00 93.31 149 TYR A N 1
ATOM 1199 C CA . TYR A 1 149 ? 8.600 -8.486 -13.511 1.00 93.31 149 TYR A CA 1
ATOM 1200 C C . TYR A 1 149 ? 7.124 -8.775 -13.788 1.00 93.31 149 TYR A C 1
ATOM 1202 O O . TYR A 1 149 ? 6.245 -8.232 -13.123 1.00 93.31 149 TYR A O 1
ATOM 1210 N N . PHE A 1 150 ? 6.835 -9.685 -14.718 1.00 94.88 150 PHE A N 1
ATOM 1211 C CA . PHE A 1 150 ? 5.457 -9.946 -15.116 1.00 94.88 150 PHE A CA 1
ATOM 1212 C C . PHE A 1 150 ? 4.759 -10.924 -14.162 1.00 94.88 150 PHE A C 1
ATOM 1214 O O . PHE A 1 150 ? 3.741 -10.594 -13.560 1.00 94.88 150 PHE A O 1
ATOM 1221 N N . TRP A 1 151 ? 5.297 -12.128 -13.963 1.00 94.44 151 TRP A N 1
ATOM 1222 C CA . TRP A 1 151 ? 4.593 -13.153 -13.182 1.00 94.44 151 TRP A CA 1
ATOM 1223 C C . TRP A 1 151 ? 4.619 -12.895 -11.675 1.00 94.44 151 TRP A C 1
ATOM 1225 O O . TRP A 1 151 ? 3.592 -13.004 -11.006 1.00 94.44 151 TRP A O 1
ATOM 1235 N N . PHE A 1 152 ? 5.778 -12.563 -11.114 1.00 94.75 152 PHE A N 1
ATOM 1236 C CA . PHE A 1 152 ? 5.878 -12.341 -9.678 1.00 94.75 152 PHE A CA 1
ATOM 1237 C C . PHE A 1 152 ? 5.369 -10.953 -9.283 1.00 94.75 152 PHE A C 1
ATOM 1239 O O . PHE A 1 152 ? 4.417 -10.856 -8.511 1.00 94.75 152 PHE A O 1
ATOM 1246 N N . VAL A 1 153 ? 5.951 -9.879 -9.820 1.00 94.12 153 VAL A N 1
ATOM 1247 C CA . VAL A 1 153 ? 5.561 -8.518 -9.426 1.00 94.12 153 VAL A CA 1
ATOM 1248 C C . VAL A 1 153 ? 4.173 -8.164 -9.966 1.00 94.12 153 VAL A C 1
ATOM 1250 O O . VAL A 1 153 ? 3.264 -7.874 -9.190 1.00 94.12 153 VAL A O 1
ATOM 1253 N N . PHE A 1 154 ? 3.962 -8.218 -11.280 1.00 95.12 154 PHE A N 1
ATOM 1254 C CA . PHE A 1 154 ? 2.700 -7.739 -11.834 1.00 95.12 154 PHE A CA 1
ATOM 1255 C C . PHE A 1 154 ? 1.516 -8.675 -11.539 1.00 95.12 154 PHE A C 1
ATOM 1257 O O . PHE A 1 154 ? 0.467 -8.204 -11.099 1.00 95.12 154 PHE A O 1
ATOM 1264 N N . VAL A 1 155 ? 1.654 -9.990 -11.737 1.00 94.56 155 VAL A N 1
ATOM 1265 C CA . VAL A 1 155 ? 0.537 -10.927 -11.536 1.00 94.56 155 VAL A CA 1
ATOM 1266 C C . VAL A 1 155 ? 0.325 -11.243 -10.060 1.00 94.56 155 VAL A C 1
ATOM 1268 O O . VAL A 1 155 ? -0.795 -11.064 -9.594 1.00 94.56 155 VAL A O 1
ATOM 1271 N N . ILE A 1 156 ? 1.345 -11.700 -9.320 1.00 96.06 156 ILE A N 1
ATOM 1272 C CA . ILE A 1 156 ? 1.176 -12.185 -7.934 1.00 96.06 156 ILE A CA 1
ATOM 1273 C C . ILE A 1 156 ? 1.104 -11.039 -6.922 1.00 96.06 156 ILE A C 1
ATOM 1275 O O . ILE A 1 156 ? 0.163 -10.994 -6.126 1.00 96.06 156 ILE A O 1
ATOM 1279 N N . VAL A 1 157 ? 2.080 -10.126 -6.918 1.00 96.19 157 VAL A N 1
ATOM 1280 C CA . VAL A 1 157 ? 2.194 -9.100 -5.868 1.00 96.19 157 VAL A CA 1
ATOM 1281 C C . VAL A 1 157 ? 0.988 -8.156 -5.894 1.00 96.19 157 VAL A C 1
ATOM 1283 O O . VAL A 1 157 ? 0.407 -7.914 -4.837 1.00 96.19 157 VAL A O 1
ATOM 1286 N N . ASN A 1 158 ? 0.492 -7.747 -7.068 1.00 96.06 158 ASN A N 1
ATOM 1287 C CA . ASN A 1 158 ? -0.732 -6.935 -7.152 1.00 96.06 158 ASN A CA 1
ATOM 1288 C C . ASN A 1 158 ? -1.977 -7.614 -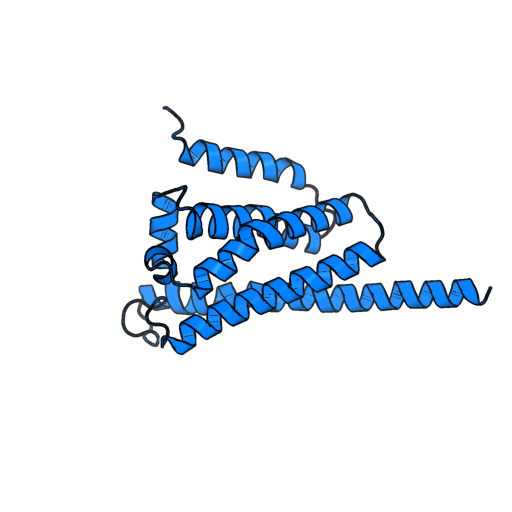6.544 1.00 96.06 158 ASN A C 1
ATOM 1290 O O . ASN A 1 158 ? -2.845 -6.916 -6.018 1.00 96.06 158 ASN A O 1
ATOM 1294 N N . GLN A 1 159 ? -2.076 -8.954 -6.519 1.00 97.44 159 GLN A N 1
ATOM 1295 C CA . GLN A 1 159 ? -3.234 -9.620 -5.890 1.00 97.44 159 GLN A CA 1
ATOM 1296 C C . GLN A 1 159 ? -3.320 -9.361 -4.387 1.00 97.44 159 GLN A C 1
ATOM 1298 O O . GLN A 1 159 ? -4.402 -9.475 -3.809 1.00 97.44 159 GLN A O 1
ATOM 1303 N N . ILE A 1 160 ? -2.216 -8.990 -3.735 1.00 98.00 160 ILE A N 1
ATOM 1304 C CA . ILE A 1 160 ? -2.212 -8.666 -2.306 1.00 98.00 160 ILE A CA 1
ATOM 1305 C C . ILE A 1 160 ? -3.158 -7.484 -2.030 1.00 98.00 160 ILE A C 1
ATOM 1307 O O . ILE A 1 160 ? -3.928 -7.536 -1.068 1.00 98.00 160 ILE A O 1
ATOM 1311 N N . TRP A 1 161 ? -3.190 -6.482 -2.917 1.00 98.06 161 TRP A N 1
ATOM 1312 C CA . TRP A 1 161 ? -4.092 -5.322 -2.838 1.00 98.06 161 TRP A CA 1
ATOM 1313 C C . TRP A 1 161 ? -5.537 -5.615 -3.262 1.00 98.06 161 TRP A C 1
ATOM 1315 O O . TRP A 1 161 ? -6.412 -4.769 -3.103 1.00 98.06 161 TRP A O 1
ATOM 1325 N N . ILE A 1 162 ? -5.830 -6.834 -3.713 1.00 98.19 162 ILE A N 1
ATOM 1326 C CA . ILE A 1 162 ? -7.203 -7.320 -3.877 1.00 98.19 162 ILE A CA 1
ATOM 1327 C C . ILE A 1 162 ? -7.614 -8.136 -2.649 1.00 98.19 162 ILE A C 1
ATOM 1329 O O . ILE A 1 162 ? -8.620 -7.853 -1.996 1.00 98.19 162 ILE A O 1
ATOM 1333 N N . VAL A 1 163 ? -6.809 -9.140 -2.299 1.00 98.38 163 VAL A N 1
ATOM 1334 C CA . VAL A 1 163 ? -7.147 -10.139 -1.282 1.00 98.38 163 VAL A CA 1
ATOM 1335 C C . VAL A 1 163 ? -7.171 -9.538 0.121 1.00 98.38 163 VAL A C 1
ATOM 1337 O O . VAL A 1 163 ? -8.131 -9.766 0.860 1.00 98.38 163 VAL A O 1
ATOM 1340 N N . VAL A 1 164 ? -6.150 -8.769 0.513 1.00 98.31 164 VAL A N 1
ATOM 1341 C CA . VAL A 1 164 ? -6.075 -8.238 1.882 1.00 98.31 164 VAL A CA 1
ATOM 1342 C C . VAL A 1 164 ? -7.168 -7.193 2.136 1.00 98.31 164 VAL A C 1
ATOM 1344 O O . VAL A 1 164 ? -7.867 -7.323 3.145 1.00 98.31 164 VAL A O 1
ATOM 1347 N N . PRO A 1 165 ? -7.416 -6.212 1.247 1.00 98.38 165 PRO A N 1
ATOM 1348 C CA . PRO A 1 165 ? -8.531 -5.282 1.422 1.00 98.38 165 PRO A CA 1
ATOM 1349 C C . PRO A 1 165 ? -9.901 -5.972 1.421 1.00 98.38 165 PRO A C 1
ATOM 1351 O O . PRO A 1 165 ? -10.764 -5.613 2.223 1.00 98.38 165 PRO A O 1
ATOM 1354 N N . LEU A 1 166 ? -10.097 -7.025 0.618 1.00 98.56 166 LEU A N 1
ATOM 1355 C CA . LEU A 1 166 ? -11.332 -7.813 0.658 1.00 98.56 166 LEU A CA 1
ATOM 1356 C C . LEU A 1 166 ? -11.527 -8.486 2.025 1.00 98.56 166 LEU A C 1
ATOM 1358 O O . LEU A 1 166 ? -12.621 -8.448 2.592 1.00 98.56 166 LEU A O 1
ATOM 1362 N N . GLN A 1 167 ? -10.462 -9.051 2.598 1.00 98.38 167 GLN A N 1
ATOM 1363 C CA . GLN A 1 167 ? -10.501 -9.584 3.960 1.00 98.38 167 GLN A CA 1
ATOM 1364 C C . GLN A 1 167 ? -10.840 -8.494 4.985 1.00 98.38 167 GLN A C 1
ATOM 1366 O O . GLN A 1 167 ? -11.649 -8.744 5.878 1.00 98.38 167 GLN A O 1
ATOM 1371 N N . GLN A 1 168 ? -10.284 -7.282 4.851 1.00 98.31 168 GLN A N 1
ATOM 1372 C CA . GLN A 1 168 ? -10.632 -6.161 5.731 1.00 98.31 168 GLN A CA 1
ATOM 1373 C C . GLN A 1 168 ? -12.129 -5.845 5.666 1.00 98.31 168 GLN A C 1
ATOM 1375 O O . GLN A 1 168 ? -12.766 -5.759 6.715 1.00 98.31 168 GLN A O 1
ATOM 1380 N N . ILE A 1 169 ? -12.708 -5.754 4.464 1.00 98.50 169 ILE A N 1
ATOM 1381 C CA . ILE A 1 169 ? -14.145 -5.505 4.265 1.00 98.50 169 ILE A CA 1
ATOM 1382 C C . ILE A 1 169 ? -14.989 -6.582 4.958 1.00 98.50 169 ILE A C 1
ATOM 1384 O O . ILE A 1 169 ? -15.915 -6.258 5.702 1.00 98.50 169 ILE A O 1
ATOM 1388 N N . ILE A 1 170 ? -14.650 -7.862 4.781 1.00 98.19 170 ILE A N 1
ATOM 1389 C CA . ILE A 1 170 ? -15.376 -8.978 5.410 1.00 98.19 170 ILE A CA 1
ATOM 1390 C C . ILE A 1 170 ? -15.294 -8.898 6.942 1.00 98.19 170 ILE A C 1
ATOM 1392 O O . ILE A 1 170 ? -16.298 -9.105 7.630 1.00 98.19 170 ILE A O 1
ATOM 1396 N N . LEU A 1 171 ? -14.116 -8.587 7.491 1.00 96.50 171 LEU A N 1
ATOM 1397 C CA . LEU A 1 171 ? -13.924 -8.441 8.935 1.00 96.50 171 LEU A CA 1
ATOM 1398 C C . LEU A 1 171 ? -14.733 -7.267 9.498 1.00 96.50 171 LEU A C 1
ATOM 1400 O O . LEU A 1 171 ? -15.404 -7.428 10.517 1.00 96.50 171 LEU A O 1
ATOM 1404 N N . GLN A 1 172 ? -14.734 -6.116 8.822 1.00 96.00 172 GLN A N 1
ATOM 1405 C CA . GLN A 1 172 ? -15.515 -4.959 9.265 1.00 96.00 172 GLN A CA 1
ATOM 1406 C C . GLN A 1 172 ? -17.015 -5.185 9.137 1.00 96.00 172 GLN A C 1
ATOM 1408 O O . GLN A 1 172 ? -17.769 -4.762 10.008 1.00 96.00 172 GLN A O 1
ATOM 1413 N N . TYR A 1 173 ? -17.462 -5.894 8.101 1.00 95.38 173 TYR A N 1
ATOM 1414 C CA . TYR A 1 173 ? -18.864 -6.273 7.978 1.00 95.38 173 TYR A CA 1
ATOM 1415 C C . TYR A 1 173 ? -19.326 -7.085 9.195 1.00 95.38 173 TYR A C 1
ATOM 1417 O O . TYR A 1 173 ? -20.366 -6.780 9.778 1.00 95.38 173 TYR A O 1
ATOM 1425 N N . ARG A 1 174 ? -18.525 -8.064 9.639 1.00 94.50 174 ARG A N 1
ATOM 1426 C CA . ARG A 1 174 ? -18.814 -8.852 10.851 1.00 94.50 174 ARG A CA 1
ATOM 1427 C C . ARG A 1 174 ? -18.850 -7.981 12.110 1.00 94.50 174 ARG A C 1
ATOM 1429 O O . ARG A 1 174 ? -19.776 -8.118 12.905 1.00 94.50 174 ARG A O 1
ATOM 1436 N N . GLU A 1 175 ? -17.901 -7.061 12.261 1.00 91.75 175 GLU A N 1
ATOM 1437 C CA . GLU A 1 175 ? -17.855 -6.123 13.392 1.00 91.75 175 GLU A CA 1
ATOM 1438 C C . GLU A 1 175 ? -19.096 -5.216 13.436 1.00 91.75 175 GLU A C 1
ATOM 1440 O O . GLU A 1 175 ? -19.723 -5.037 14.482 1.00 91.75 175 GLU A O 1
ATOM 1445 N N . LEU A 1 176 ? -19.520 -4.695 12.283 1.00 92.38 176 LEU A N 1
ATOM 1446 C CA . LEU A 1 176 ? -20.719 -3.868 12.178 1.00 92.38 176 LEU A CA 1
ATOM 1447 C C . LEU A 1 176 ? -21.972 -4.637 12.609 1.00 92.38 176 LEU A C 1
ATOM 1449 O O . LEU A 1 176 ? -22.770 -4.097 13.375 1.00 92.38 176 LEU A O 1
ATOM 1453 N N . GLN A 1 177 ? -22.133 -5.896 12.187 1.00 92.94 177 GLN A N 1
ATOM 1454 C CA . GLN A 1 177 ? -23.267 -6.728 12.614 1.00 92.94 177 GLN A CA 1
ATOM 1455 C C . GLN A 1 177 ? -23.331 -6.869 14.142 1.00 92.94 177 GLN A C 1
ATOM 1457 O O . GLN A 1 177 ? -24.408 -6.748 14.728 1.00 92.94 177 GLN A O 1
ATOM 1462 N N . ILE A 1 178 ? -22.181 -7.041 14.802 1.00 91.25 178 ILE A N 1
ATOM 1463 C CA . ILE A 1 178 ? -22.091 -7.117 16.267 1.00 91.25 178 ILE A CA 1
ATOM 1464 C C . ILE A 1 178 ? -22.509 -5.786 16.906 1.00 91.25 178 ILE A C 1
ATOM 1466 O O . ILE A 1 178 ? -23.345 -5.764 17.814 1.00 91.25 178 ILE A O 1
ATOM 1470 N N . ILE A 1 179 ? -21.986 -4.660 16.411 1.00 88.88 179 ILE A N 1
ATOM 1471 C CA . ILE A 1 179 ? -22.318 -3.320 16.920 1.00 88.88 179 ILE A CA 1
ATOM 1472 C C . ILE A 1 179 ? -23.823 -3.040 16.794 1.00 88.88 179 ILE A C 1
ATOM 1474 O O . ILE A 1 179 ? -24.447 -2.543 17.739 1.00 88.88 179 ILE A O 1
ATOM 1478 N N . TYR A 1 180 ? -24.424 -3.356 15.645 1.00 88.19 180 TYR A N 1
ATOM 1479 C CA . TYR A 1 180 ? -25.859 -3.169 15.420 1.00 88.19 180 TYR A CA 1
ATOM 1480 C C . TYR A 1 180 ? -26.711 -4.109 16.280 1.00 88.19 180 TYR A C 1
ATOM 1482 O O . TYR A 1 180 ? -27.709 -3.662 16.854 1.00 88.19 180 TYR A O 1
ATOM 1490 N N . GLY A 1 181 ? -26.302 -5.372 16.437 1.00 86.56 181 GLY A N 1
ATOM 1491 C CA . GLY A 1 181 ? -26.955 -6.329 17.333 1.00 86.56 181 GLY A CA 1
ATOM 1492 C C . GLY A 1 181 ? -26.986 -5.837 18.782 1.00 86.56 181 GLY A C 1
ATOM 1493 O O . GLY A 1 181 ? -28.050 -5.790 19.403 1.00 86.56 181 GLY A O 1
ATOM 1494 N N . ASN A 1 182 ? -25.850 -5.355 19.291 1.00 82.44 182 ASN A N 1
ATOM 1495 C CA . ASN A 1 182 ? -25.739 -4.817 20.649 1.00 82.44 182 ASN A CA 1
ATOM 1496 C C . ASN A 1 182 ? -26.619 -3.578 20.866 1.00 82.44 182 ASN A C 1
ATOM 1498 O O . ASN A 1 182 ? -27.297 -3.470 21.889 1.00 82.44 182 ASN A O 1
ATOM 1502 N N . LYS A 1 183 ? -26.676 -2.665 19.885 1.00 80.06 183 LYS A N 1
ATOM 1503 C CA . LYS A 1 183 ? -27.576 -1.501 19.941 1.00 80.06 183 LYS A CA 1
ATOM 1504 C C . LYS A 1 183 ? -29.050 -1.904 19.976 1.00 80.06 183 LYS A C 1
ATOM 1506 O O . LYS A 1 183 ? -29.838 -1.250 20.655 1.00 80.06 183 LYS A O 1
ATOM 1511 N N . LYS A 1 184 ? -29.438 -2.962 19.257 1.00 77.38 184 LYS A N 1
ATOM 1512 C CA . LYS A 1 184 ? -30.816 -3.475 19.276 1.00 77.38 184 LYS A CA 1
ATOM 1513 C C . LYS A 1 184 ? -31.181 -4.037 20.652 1.00 77.38 184 LYS A C 1
ATOM 1515 O O . LYS A 1 184 ? -32.257 -3.730 21.145 1.00 77.38 184 LYS A O 1
ATOM 1520 N N . ILE A 1 185 ? -30.276 -4.784 21.291 1.00 75.94 185 ILE A N 1
ATOM 1521 C CA . ILE A 1 185 ? -30.475 -5.313 22.652 1.00 75.94 185 ILE A CA 1
ATOM 1522 C C . ILE A 1 185 ? -30.615 -4.176 23.672 1.00 75.94 185 ILE A C 1
ATOM 1524 O O . ILE A 1 18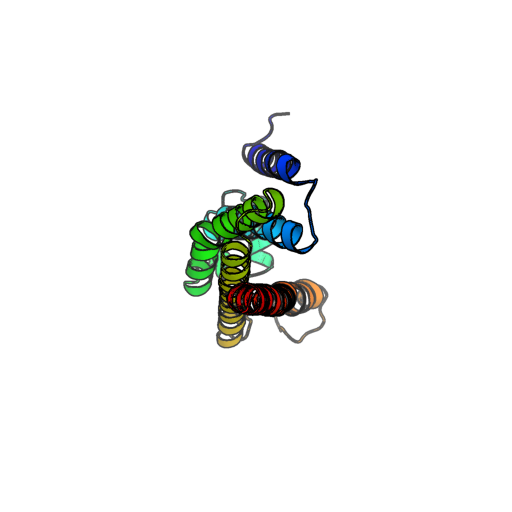5 ? -31.502 -4.229 24.515 1.00 75.94 185 ILE A O 1
ATOM 1528 N N . GLN A 1 186 ? -29.779 -3.136 23.588 1.00 73.50 186 GLN A N 1
ATOM 1529 C CA . GLN A 1 186 ? -29.868 -1.984 24.494 1.00 73.50 186 GLN A CA 1
ATOM 1530 C C . GLN A 1 186 ? -31.184 -1.211 24.365 1.00 73.50 186 GLN A C 1
ATOM 1532 O O . GLN A 1 186 ? -31.653 -0.681 25.357 1.00 73.50 186 GLN A O 1
ATOM 1537 N N . LYS A 1 187 ? -31.789 -1.156 23.173 1.00 70.62 187 LYS A N 1
ATOM 1538 C CA . LYS A 1 187 ? -33.102 -0.518 22.968 1.00 70.62 187 LYS A CA 1
ATOM 1539 C C . LYS A 1 187 ? -34.289 -1.338 23.492 1.00 70.62 187 LYS A C 1
ATOM 1541 O O . LYS A 1 187 ? -35.391 -0.807 23.541 1.00 70.62 187 LYS A O 1
ATOM 1546 N N . LEU A 1 188 ? -34.092 -2.624 23.787 1.00 65.56 188 LEU A N 1
ATOM 1547 C CA . LEU A 1 188 ? -35.134 -3.533 24.283 1.00 65.56 188 LEU A CA 1
ATOM 1548 C C . LEU A 1 188 ? -35.134 -3.668 25.816 1.00 65.56 188 LEU A C 1
ATOM 1550 O O . LEU A 1 188 ? -36.030 -4.317 26.351 1.00 65.56 188 LEU A O 1
ATOM 1554 N N . LYS A 1 189 ? -34.127 -3.111 26.498 1.00 58.59 189 LYS A N 1
ATOM 1555 C CA . LYS A 1 189 ? -34.044 -3.013 27.960 1.00 58.59 189 LYS A CA 1
ATOM 1556 C C . LYS A 1 189 ? -34.472 -1.624 28.407 1.00 58.59 189 LYS A C 1
ATOM 1558 O O . LYS A 1 189 ? -35.038 -1.546 29.515 1.00 58.59 189 LYS A O 1
#

Organism: NCBI:txid65129

pLDDT: mean 92.46, std 8.3, range [46.81, 98.62]

Radius of gyration: 19.11 Å; chains: 1; bounding box: 65×32×53 Å

InterPro domains:
  IPR007905 Emopamil-binding protein [PTHR14207] (22-180)
  IPR033118 EXPERA domain [PF05241] (70-166)
  IPR033118 EXPERA domain [PS51751] (24-169)

Secondary structure (DSSP, 8-state):
----HHHHHHHHHHHHHHTTSS-SSHHHHHHHIIIIIIIIIIIIIIIIT--SHHHHHHHHHH-THHHHT-HHHHHHHHHIIIIIHHHHHHHHHHHHTT--HHHHHHHHHHHHHHHHHHHHHHHHHHHHTTTTTTSSS-TTS--HHHIIIIIIIIIIIHHHHHHHHHHHHHHHHHHHHHHHHHHHHHTT-

Sequence (189 aa):
MILDQENLIILAFIVVSLFFVKGPSISYYWFIINGIWIHIYLDGLVGLCQMNKWLFTQYSQLDARYPEKELTVIVVTGIELIFMGPMCIWIAIRQRAKANPLLTALLITFVSAVQIMGTVMFIVNAWLRDFVDVCHGSCFSFTQSNIFYFWFVFVIVNQIWIVVPLQQIILQYRELQIIYGNKKIQKLK

F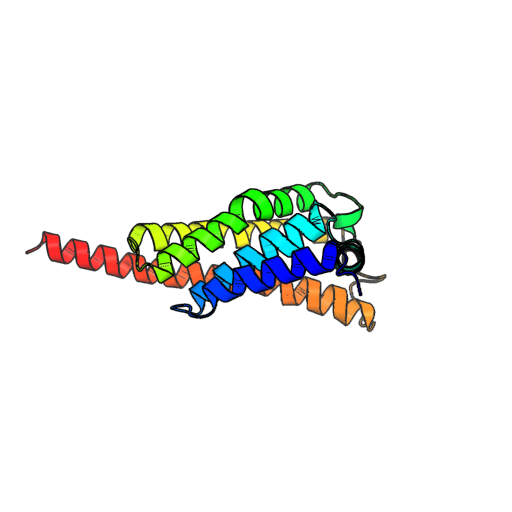oldseek 3Di:
DDCPPQNVVVVVLVVVCVVQPPAPDPLLVVLSCQQRPNLANLLNCCQQVVVDVVSVVVVQLLFVCSVVVPPLSNVLSVCSNPPLNVLSNVLSVCRVVVHDLLVSLVSLLVSLVSLQVSLVSVLVVCVVVVVPGQADPDLPDPDPSNVPRPVPRNPPVSCCSVVVSVVSNVVSVVVVVVVVVVVVVVVVD